Protein AF-A0A369JPK6-F1 (afdb_monomer)

pLDDT: mean 72.89, std 22.06, range [24.19, 95.31]

Radius of gyration: 26.82 Å; Cα contacts (8 Å, |Δi|>4): 464; chains: 1; bounding box: 77×49×76 Å

Solvent-accessible surface area (backbone atoms only — not comparable to full-atom values): 22054 Å² total; per-residue (Å²): 114,79,78,73,64,64,41,82,92,62,66,72,79,86,72,84,81,84,52,72,77,67,51,49,86,80,71,67,69,36,30,86,50,68,90,83,43,76,70,31,71,68,39,32,30,20,41,79,40,44,68,65,53,28,20,48,51,10,58,39,37,55,74,44,81,93,50,54,64,67,58,17,21,51,54,29,51,58,48,46,70,62,53,54,63,82,85,52,44,80,43,39,33,66,46,76,95,84,54,45,79,30,42,24,52,24,66,21,28,21,71,44,70,76,39,37,58,42,69,70,41,54,70,64,52,47,52,49,34,59,76,70,69,50,89,69,68,41,42,77,40,53,70,43,81,75,62,72,84,63,66,74,53,61,64,46,61,61,56,70,72,75,75,80,84,89,81,84,89,78,91,82,89,81,88,86,86,88,88,87,82,88,83,83,88,84,90,81,89,79,85,89,80,79,100,78,86,70,75,86,55,72,82,44,66,88,73,51,86,69,82,71,80,64,84,79,78,66,68,73,91,66,83,80,81,51,76,86,58,44,72,86,74,73,64,68,42,27,90,47,66,89,83,41,79,67,26,71,68,37,28,34,23,40,78,43,49,71,69,54,48,52,50,52,20,55,76,52,67,47,65,83,54,96,46,67,70,54,38,55,52,52,38,49,52,51,50,63,71,69,50,62,88,87,53,43,76,43,48,26,48,49,75,94,60,94,78,47,76,33,45,24,44,30,67,20,29,22,73,43,72,76,38,39,58,43,70,72,40,52,68,63,50,48,56,49,34,59,77,66,69,51,89,71,65,48,42,81,25,39,61,65,76,96,128

Structure (mmCIF, N/CA/C/O backbone):
data_AF-A0A369JPK6-F1
#
_entry.id   AF-A0A369JPK6-F1
#
loop_
_atom_site.group_PDB
_atom_site.id
_atom_site.type_symbol
_atom_site.label_atom_id
_atom_site.label_alt_id
_atom_site.label_comp_id
_atom_site.label_asym_id
_atom_site.label_entity_id
_atom_site.label_seq_id
_atom_site.pdbx_PDB_ins_code
_atom_site.Cartn_x
_atom_site.Cartn_y
_atom_site.Cartn_z
_atom_site.occupancy
_atom_site.B_iso_or_equiv
_atom_site.auth_seq_id
_atom_site.auth_comp_id
_atom_site.auth_asym_id
_atom_site.auth_atom_id
_atom_site.pdbx_PDB_model_num
ATOM 1 N N . MET A 1 1 ? 1.878 10.280 -23.792 1.00 56.03 1 MET A N 1
ATOM 2 C CA . MET A 1 1 ? 3.303 10.653 -23.648 1.00 56.03 1 MET A CA 1
ATOM 3 C C . MET A 1 1 ? 4.123 9.662 -24.453 1.00 56.03 1 MET A C 1
ATOM 5 O O . MET A 1 1 ? 3.682 8.527 -24.578 1.00 56.03 1 MET A O 1
ATOM 9 N N . LEU A 1 2 ? 5.242 10.089 -25.039 1.00 72.06 2 LEU A N 1
ATOM 10 C CA . LEU A 1 2 ? 6.153 9.186 -25.750 1.00 72.06 2 LEU A CA 1
ATOM 11 C C . LEU A 1 2 ? 7.012 8.420 -24.735 1.00 72.06 2 LEU A C 1
ATOM 13 O O . LEU A 1 2 ? 7.308 8.951 -23.665 1.00 72.06 2 LEU A O 1
ATOM 17 N N . LEU A 1 3 ? 7.377 7.178 -25.061 1.00 80.62 3 LEU A N 1
ATOM 18 C CA . LEU A 1 3 ? 8.300 6.386 -24.248 1.00 80.62 3 LEU A CA 1
ATOM 19 C C . LEU A 1 3 ? 9.678 7.068 -24.219 1.00 80.62 3 LEU A C 1
ATOM 21 O O . LEU A 1 3 ? 10.126 7.535 -25.270 1.00 80.62 3 LEU A O 1
ATOM 25 N N . PRO A 1 4 ? 10.353 7.130 -23.057 1.00 81.25 4 PRO A N 1
ATOM 26 C CA . PRO A 1 4 ? 11.730 7.598 -23.006 1.00 81.25 4 PR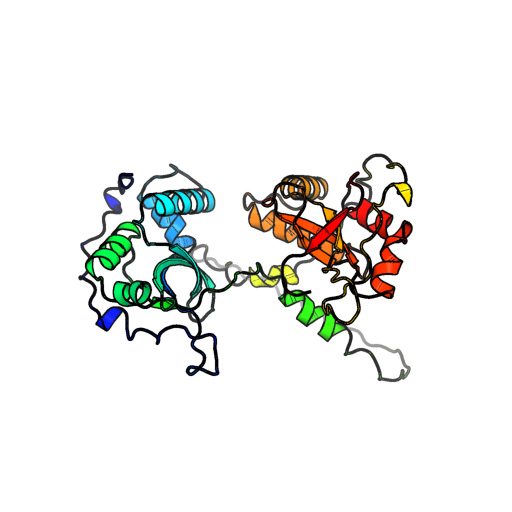O A CA 1
ATOM 27 C C . PRO A 1 4 ? 12.628 6.682 -23.853 1.00 81.25 4 PRO A C 1
ATOM 29 O O . PRO A 1 4 ? 12.370 5.476 -23.928 1.00 81.25 4 PRO A O 1
ATOM 32 N N . PRO A 1 5 ? 13.672 7.225 -24.499 1.00 84.06 5 PRO A N 1
ATOM 33 C CA . PRO A 1 5 ? 14.576 6.427 -25.315 1.00 84.06 5 PRO A CA 1
ATOM 34 C C . PRO A 1 5 ? 15.276 5.365 -24.459 1.00 84.06 5 PRO A C 1
ATOM 36 O O . PRO A 1 5 ? 15.653 5.625 -23.320 1.00 84.06 5 PRO A O 1
ATOM 39 N N . VAL A 1 6 ? 15.431 4.166 -25.015 1.00 84.31 6 VAL A N 1
ATOM 40 C CA . VAL A 1 6 ? 16.243 3.095 -24.422 1.00 84.31 6 VAL A CA 1
ATOM 41 C C . VAL A 1 6 ? 17.686 3.303 -24.870 1.00 84.31 6 VAL A C 1
ATOM 43 O O . VAL A 1 6 ? 17.927 3.650 -26.031 1.00 84.31 6 VAL A O 1
ATOM 46 N N . LYS A 1 7 ? 18.651 3.069 -23.981 1.00 83.44 7 LYS A N 1
ATOM 47 C CA . LYS A 1 7 ? 20.069 3.040 -24.346 1.00 83.44 7 LYS A CA 1
ATOM 48 C C . LYS A 1 7 ? 20.319 2.010 -25.457 1.00 83.44 7 LYS A C 1
ATOM 50 O O . LYS A 1 7 ? 19.775 0.908 -25.370 1.00 83.44 7 LYS A O 1
ATOM 55 N N . PRO A 1 8 ? 21.133 2.315 -26.484 1.00 79.50 8 PRO A N 1
ATOM 56 C CA . PRO A 1 8 ? 21.378 1.403 -27.606 1.00 79.50 8 PRO A CA 1
ATOM 57 C C . PRO A 1 8 ? 21.814 -0.004 -27.176 1.00 79.50 8 PRO A C 1
ATOM 59 O O . PRO A 1 8 ? 21.385 -0.995 -27.757 1.00 79.50 8 PRO A O 1
ATOM 62 N N . GLU A 1 9 ? 22.626 -0.094 -26.125 1.00 79.25 9 GLU A N 1
ATOM 63 C CA . GLU A 1 9 ? 23.119 -1.340 -25.539 1.00 79.25 9 GLU A CA 1
ATOM 64 C C . GLU A 1 9 ? 22.053 -2.146 -24.777 1.00 79.25 9 GLU A C 1
ATOM 66 O O . GLU A 1 9 ? 22.232 -3.345 -24.568 1.00 79.25 9 GLU A O 1
ATOM 71 N N . CYS A 1 10 ? 20.941 -1.516 -24.392 1.00 79.00 10 CYS A N 1
ATOM 72 C CA . CYS A 1 10 ? 19.831 -2.142 -23.671 1.00 79.00 10 CYS A CA 1
ATOM 73 C C . CYS A 1 10 ? 18.669 -2.538 -24.599 1.00 79.00 10 CYS A C 1
ATOM 75 O O . CYS A 1 10 ? 17.652 -3.055 -24.129 1.00 79.00 10 CYS A O 1
ATOM 77 N N . VAL A 1 11 ? 18.794 -2.313 -25.913 1.00 78.44 11 VAL A N 1
ATOM 78 C CA . VAL A 1 11 ? 17.783 -2.728 -26.894 1.00 78.44 11 VAL A CA 1
ATOM 79 C C . VAL A 1 11 ? 17.735 -4.254 -26.945 1.00 78.44 11 VAL A C 1
ATOM 81 O O . VAL A 1 11 ? 18.682 -4.916 -27.368 1.00 78.44 11 VAL A O 1
ATOM 84 N N . ARG A 1 12 ? 16.611 -4.821 -26.503 1.00 73.50 12 ARG A N 1
ATOM 85 C CA . ARG A 1 12 ? 16.405 -6.272 -26.466 1.00 73.50 12 ARG A CA 1
ATOM 86 C C . ARG A 1 12 ? 15.917 -6.804 -27.815 1.00 73.50 12 ARG A C 1
ATOM 88 O O . ARG A 1 12 ? 15.226 -6.083 -28.540 1.00 73.50 12 ARG A O 1
ATOM 95 N N . PRO A 1 13 ? 16.246 -8.063 -28.157 1.00 76.12 13 PRO A N 1
ATOM 96 C CA . PRO A 1 13 ? 15.674 -8.712 -29.327 1.00 76.12 13 PRO A CA 1
ATOM 97 C C . PRO A 1 13 ? 14.142 -8.816 -29.204 1.00 76.12 13 PRO A C 1
ATOM 99 O O . PRO A 1 13 ? 13.617 -8.839 -28.086 1.00 76.12 13 PRO A O 1
ATOM 102 N N . PRO A 1 14 ? 13.413 -8.905 -30.332 1.00 76.38 14 PRO A N 1
ATOM 103 C CA . PRO A 1 14 ? 11.965 -9.069 -30.311 1.00 76.38 14 PRO A CA 1
ATOM 104 C C . PRO A 1 14 ? 11.587 -10.350 -29.560 1.00 76.38 14 PRO A C 1
ATOM 106 O O . PRO A 1 14 ? 12.131 -11.421 -29.840 1.00 76.38 14 PRO A O 1
ATOM 109 N N . LEU A 1 15 ? 10.653 -10.241 -28.617 1.00 80.56 15 LEU A N 1
ATOM 110 C CA . LEU A 1 15 ? 10.145 -11.394 -27.880 1.00 80.56 15 LEU A CA 1
ATOM 111 C C . LEU A 1 15 ? 9.173 -12.204 -28.747 1.00 80.56 15 LEU A C 1
ATOM 113 O O . LEU A 1 15 ? 8.491 -11.634 -29.604 1.00 80.56 15 LEU A O 1
ATOM 117 N N . PRO A 1 16 ? 9.072 -13.528 -28.527 1.00 84.31 16 PRO A N 1
ATOM 118 C CA . PRO A 1 16 ? 8.011 -14.308 -29.141 1.00 84.31 16 PRO A CA 1
ATOM 119 C C . PRO A 1 16 ? 6.643 -13.762 -28.692 1.00 84.31 16 PRO A C 1
ATOM 121 O O . PRO A 1 16 ? 6.484 -13.433 -27.505 1.00 84.31 16 PRO A O 1
ATOM 124 N N . PRO A 1 17 ? 5.668 -13.663 -29.616 1.00 86.81 17 PRO A N 1
ATOM 125 C CA . PRO A 1 17 ? 4.349 -13.119 -29.315 1.00 86.81 17 PRO A CA 1
ATOM 126 C C . PRO A 1 17 ? 3.629 -13.993 -28.288 1.00 86.81 17 PRO A C 1
ATOM 128 O O . PRO A 1 17 ? 3.700 -15.223 -28.360 1.00 86.81 17 PRO A O 1
ATOM 131 N N . LEU A 1 18 ? 2.926 -13.363 -27.346 1.00 89.06 18 LEU A N 1
ATOM 132 C CA . LEU A 1 18 ? 2.119 -14.081 -26.366 1.00 89.06 18 LEU A CA 1
ATOM 133 C C . LEU A 1 18 ? 0.977 -14.858 -27.020 1.00 89.06 18 LEU A C 1
ATOM 135 O O . LEU A 1 18 ? 0.295 -14.387 -27.931 1.00 89.06 18 LEU A O 1
ATOM 139 N N . THR A 1 19 ? 0.706 -16.032 -26.464 1.00 91.00 19 THR A N 1
ATOM 140 C CA . THR A 1 19 ? -0.465 -16.850 -26.768 1.00 91.00 19 THR A CA 1
ATOM 141 C C . THR A 1 19 ? -1.376 -16.952 -25.546 1.00 91.00 19 THR A C 1
ATOM 143 O O . THR A 1 19 ? -0.950 -16.785 -24.402 1.00 91.00 19 THR A O 1
ATOM 146 N N . LEU A 1 20 ? -2.655 -17.286 -25.754 1.00 88.62 20 LEU A N 1
ATOM 147 C CA . LEU A 1 20 ? -3.590 -17.502 -24.639 1.00 88.62 20 LEU A CA 1
ATOM 148 C C . LEU A 1 20 ? -3.143 -18.639 -23.705 1.00 88.62 20 LEU A C 1
ATOM 150 O O . LEU A 1 20 ? -3.446 -18.605 -22.512 1.00 88.62 20 LEU A O 1
ATOM 154 N N . SER A 1 21 ? -2.405 -19.626 -24.222 1.00 89.81 21 SER A N 1
ATOM 155 C CA . SER A 1 21 ? -1.813 -20.694 -23.410 1.00 89.81 21 SER A CA 1
ATOM 156 C C . SER A 1 21 ? -0.802 -20.176 -22.388 1.00 89.81 21 SER A C 1
ATOM 158 O O . SER A 1 21 ? -0.734 -20.737 -21.297 1.00 89.81 21 SER A O 1
ATOM 160 N N . ASP A 1 22 ? -0.078 -19.095 -22.694 1.00 90.00 22 ASP A N 1
ATOM 161 C CA . ASP A 1 22 ? 0.955 -18.540 -21.808 1.00 90.00 22 ASP A CA 1
ATOM 162 C C . ASP A 1 22 ? 0.358 -17.835 -20.580 1.00 90.00 22 ASP A C 1
ATOM 164 O O . ASP A 1 22 ? 0.963 -17.808 -19.510 1.00 90.00 22 ASP A O 1
ATOM 168 N N . ILE A 1 23 ? -0.851 -17.284 -20.718 1.00 90.19 23 ILE A N 1
ATOM 169 C CA . ILE A 1 23 ? -1.583 -16.587 -19.647 1.00 90.19 23 ILE A CA 1
ATOM 170 C C . ILE A 1 23 ? -2.236 -17.585 -18.673 1.00 90.19 23 ILE A C 1
ATOM 172 O O . ILE A 1 23 ? -2.412 -17.307 -17.480 1.00 90.19 23 ILE A O 1
ATOM 176 N N . GLY A 1 24 ? -2.609 -18.759 -19.183 1.00 88.81 24 GLY A N 1
ATOM 177 C CA . GLY A 1 24 ? -3.353 -19.771 -18.446 1.00 88.81 24 GLY A CA 1
ATOM 178 C C . GLY A 1 24 ? -4.855 -19.466 -18.310 1.00 88.81 24 GLY A C 1
ATOM 179 O O . GLY A 1 24 ? -5.368 -18.462 -18.815 1.00 88.81 24 GLY A O 1
ATOM 180 N N . PRO A 1 25 ? -5.608 -20.354 -17.637 1.00 91.38 25 PRO A N 1
ATOM 181 C CA . PRO A 1 25 ? -7.060 -20.259 -17.571 1.00 91.38 25 PRO A CA 1
ATOM 182 C C . PRO A 1 25 ? -7.515 -19.041 -16.764 1.00 91.38 25 PRO A C 1
ATOM 184 O O . PRO A 1 25 ? -7.083 -18.812 -15.631 1.00 91.38 25 PRO A O 1
ATOM 187 N N . SER A 1 26 ? -8.460 -18.292 -17.333 1.00 92.12 26 SER A N 1
ATOM 188 C CA . SER A 1 26 ? -9.088 -17.166 -16.646 1.00 92.12 26 SER A CA 1
ATOM 189 C C . SER A 1 26 ? -9.900 -17.638 -15.430 1.00 92.12 26 SER A C 1
ATOM 191 O O . SER A 1 26 ? -10.665 -18.602 -15.531 1.00 92.12 26 SER A O 1
ATOM 193 N N . PRO A 1 27 ? -9.790 -16.962 -14.273 1.00 93.31 27 PRO A N 1
ATOM 194 C CA . PRO A 1 27 ? -10.602 -17.272 -13.110 1.00 93.31 27 PRO A CA 1
ATOM 195 C C . PRO A 1 27 ? -12.074 -16.907 -13.365 1.00 93.31 27 PRO A C 1
ATOM 197 O O . PRO A 1 27 ? -12.362 -15.989 -14.137 1.00 93.31 27 PRO A O 1
ATOM 200 N N . PRO A 1 28 ? -13.026 -17.554 -12.666 1.00 93.25 28 PRO A N 1
ATOM 201 C CA . PRO A 1 28 ? -14.438 -17.225 -12.807 1.00 93.25 28 PRO A CA 1
ATOM 202 C C . PRO A 1 28 ? -14.731 -15.776 -12.407 1.00 93.25 28 PRO A C 1
ATOM 204 O O . PRO A 1 28 ? -13.988 -15.163 -11.631 1.00 93.25 28 PRO A O 1
ATOM 207 N N . LEU A 1 29 ? -15.862 -15.247 -12.875 1.00 93.56 29 LEU A N 1
ATOM 208 C CA . LEU A 1 29 ? -16.319 -13.914 -12.498 1.00 93.56 29 LEU A CA 1
ATOM 209 C C . LEU A 1 29 ? -16.468 -13.805 -10.972 1.00 93.56 29 LEU A C 1
ATOM 211 O O . LEU A 1 29 ? -17.079 -14.656 -10.320 1.00 93.56 29 LEU A O 1
ATOM 215 N N . ARG A 1 30 ? -15.905 -12.739 -10.399 1.00 89.31 30 ARG A N 1
ATOM 216 C CA . ARG A 1 30 ? -15.940 -12.448 -8.967 1.00 89.31 30 ARG A CA 1
ATOM 217 C C . ARG A 1 30 ? -17.381 -12.439 -8.473 1.00 89.31 30 ARG A C 1
ATOM 219 O O . ARG A 1 30 ? -18.216 -11.676 -8.950 1.00 89.31 30 ARG A O 1
ATOM 226 N N . ASN A 1 31 ? -17.613 -13.165 -7.390 1.00 85.31 31 ASN A N 1
ATOM 227 C CA . ASN A 1 31 ? -18.880 -13.157 -6.687 1.00 85.31 31 ASN A CA 1
ATOM 228 C C . ASN A 1 31 ? -18.649 -12.994 -5.183 1.00 85.31 31 ASN A C 1
ATOM 230 O O . ASN A 1 31 ? -17.858 -13.721 -4.583 1.00 85.31 31 ASN A O 1
ATOM 234 N N . ARG A 1 32 ? -19.326 -12.015 -4.579 1.00 80.06 32 ARG A N 1
ATOM 235 C CA . ARG A 1 32 ? -19.303 -11.783 -3.125 1.00 80.06 32 ARG A CA 1
ATOM 236 C C . ARG A 1 32 ? -20.560 -12.287 -2.423 1.00 80.06 32 ARG A C 1
ATOM 238 O O . ARG A 1 32 ? -20.559 -12.327 -1.200 1.00 80.06 32 ARG A O 1
ATOM 245 N N . ASP A 1 33 ? -21.602 -12.619 -3.179 1.00 80.19 33 ASP A N 1
ATOM 246 C CA . ASP A 1 33 ? -22.906 -12.988 -2.649 1.00 80.19 33 ASP A CA 1
ATOM 247 C C . ASP A 1 33 ? -23.063 -14.517 -2.679 1.00 80.19 33 ASP A C 1
ATOM 249 O O . ASP A 1 33 ? -23.252 -15.086 -3.762 1.00 80.19 33 ASP A O 1
ATOM 253 N N . PRO A 1 34 ? -22.967 -15.198 -1.523 1.00 78.56 34 PRO A N 1
ATOM 254 C CA . PRO A 1 34 ? -23.080 -16.652 -1.471 1.00 78.56 34 PRO A CA 1
ATOM 255 C C . PRO A 1 34 ? -24.457 -17.161 -1.913 1.00 78.56 34 PRO A C 1
ATOM 257 O O . PRO A 1 34 ? -24.564 -18.322 -2.287 1.00 78.56 34 PRO A O 1
ATOM 260 N N . SER A 1 35 ? -25.497 -16.316 -1.905 1.00 78.69 35 SER A N 1
ATOM 261 C CA . SER A 1 35 ? -26.851 -16.720 -2.301 1.00 78.69 35 SER A CA 1
ATOM 262 C C . SER A 1 35 ? -27.011 -16.906 -3.812 1.00 78.69 35 SER A C 1
ATOM 264 O O . SER A 1 35 ? -27.883 -17.648 -4.253 1.00 78.69 35 SER A O 1
ATOM 266 N N . LYS A 1 36 ? -26.166 -16.252 -4.621 1.00 81.44 36 LYS A N 1
ATOM 267 C CA . LYS A 1 36 ? -26.278 -16.285 -6.086 1.00 81.44 36 LYS A CA 1
ATOM 268 C C . LYS A 1 36 ? -25.452 -17.403 -6.705 1.00 81.44 36 LYS A C 1
ATOM 270 O O . LYS A 1 36 ? -25.915 -18.063 -7.630 1.00 81.44 36 LYS A O 1
ATOM 275 N N . ARG A 1 37 ? -24.200 -17.549 -6.262 1.00 83.00 37 ARG A N 1
ATOM 276 C CA . ARG A 1 37 ? -23.175 -18.453 -6.819 1.00 83.00 37 ARG A CA 1
ATOM 277 C C . ARG A 1 37 ? -22.105 -18.742 -5.752 1.00 83.00 37 ARG A C 1
ATOM 279 O O . ARG A 1 37 ? -22.063 -18.044 -4.737 1.00 83.00 37 ARG A O 1
ATOM 286 N N . PRO A 1 38 ? -21.176 -19.689 -5.981 1.00 87.38 38 PRO A N 1
ATOM 287 C CA . PRO A 1 38 ? -19.991 -19.822 -5.137 1.00 87.38 38 PRO A CA 1
ATOM 288 C C . PRO A 1 38 ? -19.245 -18.490 -4.984 1.00 87.38 38 PRO A C 1
ATOM 290 O O . PRO A 1 38 ? -19.195 -17.682 -5.916 1.00 87.38 38 PRO A O 1
ATOM 293 N N . ILE A 1 39 ? -18.676 -18.237 -3.802 1.00 84.94 39 ILE A N 1
ATOM 294 C CA . ILE A 1 39 ? -17.881 -17.028 -3.558 1.00 84.94 39 ILE A CA 1
ATOM 295 C C . ILE A 1 39 ? -16.587 -17.125 -4.367 1.00 84.94 39 ILE A C 1
ATOM 297 O O . ILE A 1 39 ? -15.760 -18.007 -4.139 1.00 84.94 39 ILE A O 1
ATOM 301 N N . VAL A 1 40 ? -16.373 -16.162 -5.262 1.00 86.38 40 VAL A N 1
ATOM 302 C CA . VAL A 1 40 ? -15.163 -16.064 -6.084 1.00 86.38 40 VAL A CA 1
ATOM 303 C C . VAL A 1 40 ? -14.446 -14.765 -5.749 1.00 86.38 40 VAL A C 1
ATOM 305 O O . VAL A 1 40 ? -15.005 -13.668 -5.841 1.00 86.38 40 VAL A O 1
ATOM 308 N N . LYS A 1 41 ? -13.185 -14.885 -5.326 1.00 85.31 41 LYS A N 1
ATOM 309 C CA . LYS A 1 41 ? -12.363 -13.739 -4.918 1.00 85.31 41 LYS A CA 1
ATOM 310 C C . LYS A 1 41 ? -11.920 -12.927 -6.135 1.00 85.31 41 LYS A C 1
ATOM 312 O O . LYS A 1 41 ? -12.017 -13.366 -7.274 1.00 85.31 41 LYS A O 1
ATOM 317 N N . THR A 1 42 ? -11.447 -11.709 -5.881 1.00 86.31 42 THR A N 1
ATOM 318 C CA . THR A 1 42 ? -10.881 -10.864 -6.937 1.00 86.31 42 THR A CA 1
ATOM 319 C C . THR A 1 42 ? -9.481 -11.340 -7.308 1.00 86.31 42 THR A C 1
ATOM 321 O O . THR A 1 42 ? -8.626 -11.451 -6.424 1.00 86.31 42 THR A O 1
ATOM 324 N N . TYR A 1 43 ? -9.271 -11.550 -8.600 1.00 90.81 43 TYR A N 1
ATOM 325 C CA . TYR A 1 43 ? -8.000 -11.847 -9.241 1.00 90.81 43 TYR A CA 1
ATOM 326 C C . TYR A 1 43 ? -7.676 -10.759 -10.260 1.00 90.81 43 TYR A C 1
ATOM 328 O O . TYR A 1 43 ? -8.568 -10.115 -10.816 1.00 90.81 43 T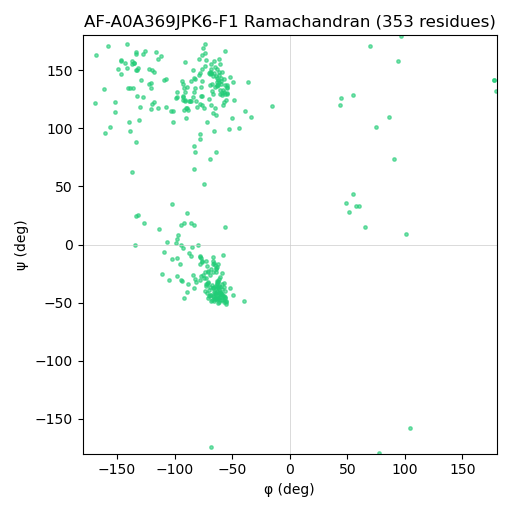YR A O 1
ATOM 336 N N . PHE A 1 44 ? -6.386 -10.548 -10.455 1.00 91.62 44 PHE A N 1
ATOM 337 C CA . PHE A 1 44 ? -5.807 -9.534 -11.314 1.00 91.62 44 PHE A CA 1
ATOM 338 C C . PHE A 1 44 ? -4.834 -10.254 -12.233 1.00 91.62 44 PHE A C 1
ATOM 340 O O . PHE A 1 44 ? -3.992 -11.003 -11.744 1.00 91.62 44 PHE A O 1
ATOM 347 N N . LEU A 1 45 ? -4.975 -10.052 -13.534 1.00 95.31 45 LEU A N 1
ATOM 348 C CA . LEU A 1 45 ? -3.983 -10.463 -14.508 1.00 95.31 45 LEU A CA 1
ATOM 349 C C . LEU A 1 45 ? -3.036 -9.291 -14.699 1.00 95.31 45 LEU A C 1
ATOM 351 O O . LEU A 1 45 ? -3.486 -8.186 -15.009 1.00 95.31 45 LEU A O 1
ATOM 355 N N . GLY A 1 46 ? -1.746 -9.505 -14.489 1.00 94.69 46 GLY A N 1
ATOM 356 C CA . GLY A 1 46 ? -0.777 -8.438 -14.671 1.00 94.69 46 GLY A CA 1
ATOM 357 C C . GLY A 1 46 ? 0.659 -8.914 -14.670 1.00 94.69 46 GLY A C 1
ATOM 358 O O . GLY A 1 46 ? 0.975 -10.005 -14.192 1.00 94.69 46 GLY A O 1
ATOM 359 N N . PHE A 1 47 ? 1.529 -8.049 -15.176 1.00 94.88 47 PHE A N 1
ATOM 360 C CA . PHE A 1 47 ? 2.971 -8.237 -15.117 1.00 94.88 47 PHE A CA 1
ATOM 361 C C . PHE A 1 47 ? 3.444 -7.894 -13.718 1.00 94.88 47 PHE A C 1
ATOM 363 O O . PHE A 1 47 ? 3.095 -6.834 -13.191 1.00 94.88 47 PHE A O 1
ATOM 370 N N . VAL A 1 48 ? 4.184 -8.803 -13.092 1.00 92.75 48 VAL A N 1
ATOM 371 C CA . VAL A 1 48 ? 4.849 -8.523 -11.821 1.00 92.75 48 VAL A CA 1
ATOM 372 C C . VAL A 1 48 ? 6.164 -7.836 -12.134 1.00 92.75 48 VAL A C 1
ATOM 374 O O . VAL A 1 48 ? 6.954 -8.348 -12.919 1.00 92.75 48 VAL A O 1
ATOM 377 N N . VAL A 1 49 ? 6.374 -6.681 -11.517 1.00 90.88 49 VAL A N 1
ATOM 378 C CA . VAL A 1 49 ? 7.587 -5.886 -11.662 1.00 90.88 49 VAL A CA 1
ATOM 379 C C . VAL A 1 49 ? 8.203 -5.753 -10.276 1.00 90.88 49 VAL A C 1
ATOM 381 O O . VAL A 1 49 ? 7.575 -5.233 -9.340 1.00 90.88 49 VAL A O 1
ATOM 384 N N . THR A 1 50 ? 9.400 -6.312 -10.125 1.00 88.44 50 THR A N 1
ATOM 385 C CA . THR A 1 50 ? 10.171 -6.245 -8.880 1.00 88.44 50 THR A CA 1
ATOM 386 C C . THR A 1 50 ? 10.756 -4.842 -8.688 1.00 88.44 50 THR A C 1
ATOM 388 O O . THR A 1 50 ? 10.625 -3.967 -9.548 1.00 88.44 50 THR A O 1
ATOM 391 N N . PHE A 1 51 ? 11.364 -4.576 -7.532 1.00 85.00 51 PHE A N 1
ATOM 392 C CA . PHE A 1 51 ? 12.051 -3.296 -7.343 1.00 85.00 51 PHE A CA 1
ATOM 393 C C . PHE A 1 51 ? 13.325 -3.229 -8.182 1.00 85.00 51 PHE A C 1
ATOM 395 O O . PHE A 1 51 ? 13.656 -2.162 -8.694 1.00 85.00 51 PHE A O 1
ATOM 402 N N . GLU A 1 52 ? 13.968 -4.375 -8.371 1.00 88.62 52 GLU A N 1
ATOM 403 C CA . GLU A 1 52 ? 15.140 -4.559 -9.208 1.00 88.62 52 GLU A CA 1
ATOM 404 C C . GLU A 1 52 ? 14.790 -4.319 -10.678 1.00 88.62 52 GLU A C 1
ATOM 406 O O . GLU A 1 52 ? 15.481 -3.553 -11.343 1.00 88.62 52 GLU A O 1
ATOM 411 N N . ASP A 1 53 ? 13.665 -4.871 -11.146 1.00 90.75 53 ASP A N 1
ATOM 412 C CA . ASP A 1 53 ? 13.152 -4.659 -12.502 1.00 90.75 53 ASP A CA 1
ATOM 413 C C . ASP A 1 53 ? 12.916 -3.163 -12.765 1.00 90.75 53 ASP A C 1
ATOM 415 O O . ASP A 1 53 ? 13.307 -2.649 -13.807 1.00 90.75 53 ASP A O 1
ATOM 419 N N . LEU A 1 54 ? 12.311 -2.440 -11.811 1.00 89.88 54 LEU A N 1
ATOM 420 C CA . LEU A 1 54 ? 12.067 -0.997 -11.939 1.00 89.88 54 LEU A CA 1
ATOM 421 C C . LEU A 1 54 ? 13.364 -0.185 -11.955 1.00 89.88 54 LEU A C 1
ATOM 423 O O . LEU A 1 54 ? 13.495 0.737 -12.754 1.00 89.88 54 LEU A O 1
ATOM 427 N N . ALA A 1 55 ? 14.314 -0.496 -11.071 1.00 88.88 55 ALA A N 1
ATOM 428 C CA . ALA A 1 55 ? 15.593 0.205 -11.040 1.00 88.88 55 ALA A CA 1
ATOM 429 C C . ALA A 1 55 ? 16.394 -0.037 -12.326 1.00 88.88 55 ALA A C 1
ATOM 431 O O . ALA A 1 55 ? 16.962 0.908 -12.874 1.00 88.88 55 ALA A O 1
ATOM 432 N N . GLN A 1 56 ? 16.391 -1.275 -12.830 1.00 91.12 56 GLN A N 1
ATOM 433 C CA . GLN A 1 56 ? 17.025 -1.623 -14.097 1.00 91.12 56 GLN A CA 1
ATOM 434 C C . GLN A 1 56 ? 16.346 -0.907 -15.263 1.00 91.12 56 GLN A C 1
ATOM 436 O O . GLN A 1 56 ? 17.031 -0.281 -16.061 1.00 91.12 56 GLN A O 1
ATOM 441 N N . TRP A 1 57 ? 15.012 -0.904 -15.314 1.00 93.00 57 TRP A N 1
ATOM 442 C CA . TRP A 1 57 ? 14.263 -0.171 -16.335 1.00 93.00 57 TRP A CA 1
ATOM 443 C C . TRP A 1 57 ? 14.614 1.324 -16.317 1.00 93.00 57 TRP A C 1
ATOM 445 O O . TRP A 1 57 ? 14.908 1.913 -17.352 1.00 93.00 57 TRP A O 1
ATOM 455 N N . GLY A 1 58 ? 14.688 1.943 -15.135 1.00 90.62 58 GLY A N 1
ATOM 456 C CA . GLY A 1 58 ? 15.122 3.336 -15.009 1.00 90.62 58 GLY A CA 1
ATOM 457 C C . GLY A 1 58 ? 16.548 3.581 -15.516 1.00 90.62 58 GLY A C 1
ATOM 458 O O . GLY A 1 58 ? 16.812 4.627 -16.110 1.00 90.62 58 GLY A O 1
ATOM 459 N N . ALA A 1 59 ? 17.460 2.626 -15.310 1.00 89.81 59 ALA A N 1
ATOM 460 C CA . ALA A 1 59 ? 18.838 2.704 -15.794 1.00 89.81 59 ALA A CA 1
ATOM 461 C C . ALA A 1 59 ? 18.941 2.527 -17.318 1.00 89.81 59 ALA A C 1
ATOM 463 O O . ALA A 1 59 ? 19.690 3.265 -17.967 1.00 89.81 59 ALA A O 1
ATOM 464 N N . ASP A 1 60 ? 18.174 1.583 -17.874 1.00 90.56 60 ASP A N 1
ATOM 465 C CA . ASP A 1 60 ? 18.100 1.266 -19.305 1.00 90.56 60 ASP A CA 1
ATOM 466 C C . ASP A 1 60 ? 17.560 2.451 -20.117 1.00 90.56 60 ASP A C 1
ATOM 468 O O . ASP A 1 60 ? 17.969 2.662 -21.257 1.00 90.56 60 ASP A O 1
ATOM 472 N N . HIS A 1 61 ? 16.679 3.254 -19.516 1.00 89.81 61 HIS A N 1
ATOM 473 C CA . HIS A 1 61 ? 16.091 4.459 -20.110 1.00 89.81 61 HIS A CA 1
ATOM 474 C C . HIS A 1 61 ? 16.790 5.770 -19.705 1.00 89.81 61 HIS A C 1
ATOM 476 O O . HIS A 1 61 ? 16.283 6.854 -19.988 1.00 89.81 61 HIS A O 1
ATOM 482 N N . ASP A 1 62 ? 17.933 5.680 -19.017 1.00 89.06 62 ASP A N 1
ATOM 483 C CA . ASP A 1 62 ? 18.721 6.819 -18.519 1.00 89.06 62 ASP A CA 1
ATOM 484 C C . ASP A 1 62 ? 17.919 7.885 -17.752 1.00 89.06 62 ASP A C 1
ATOM 486 O O . ASP A 1 62 ? 18.205 9.078 -17.838 1.00 89.06 62 ASP A O 1
ATOM 490 N N . LEU A 1 63 ? 16.902 7.477 -16.985 1.00 87.19 63 LEU A N 1
ATOM 491 C CA . LEU A 1 63 ? 15.996 8.433 -16.337 1.00 87.19 63 LEU A CA 1
ATOM 492 C C . LEU A 1 63 ? 16.703 9.344 -15.329 1.00 87.19 63 LEU A C 1
ATOM 494 O O . LEU A 1 63 ? 16.300 10.487 -15.122 1.00 87.19 63 LEU A O 1
ATOM 498 N N . VAL A 1 64 ? 17.750 8.825 -14.685 1.00 85.75 64 VAL A N 1
ATOM 499 C CA . VAL A 1 64 ? 18.599 9.566 -13.750 1.00 85.75 64 VAL A CA 1
ATOM 500 C C . VAL A 1 64 ? 20.052 9.170 -14.021 1.00 85.75 64 VAL A C 1
ATOM 502 O O . VAL A 1 64 ? 20.494 8.132 -13.518 1.00 85.75 64 VAL A O 1
ATOM 505 N N . PRO A 1 65 ? 20.816 9.956 -14.799 1.00 80.06 65 PRO A N 1
ATOM 506 C CA . PRO A 1 65 ? 22.212 9.647 -15.097 1.00 80.06 65 PRO A CA 1
ATOM 507 C C . PRO A 1 65 ? 23.040 9.502 -13.814 1.00 80.06 65 PRO A C 1
ATOM 509 O O . PRO A 1 65 ? 23.069 10.402 -12.973 1.00 80.06 65 PRO A O 1
ATOM 512 N N . GLY A 1 66 ? 23.681 8.343 -13.631 1.00 76.69 66 GLY A N 1
ATOM 513 C CA . GLY A 1 66 ? 24.429 8.016 -12.407 1.00 76.69 66 GLY A CA 1
ATOM 514 C C . GLY A 1 66 ? 23.566 7.899 -11.141 1.00 76.69 66 GLY A C 1
ATOM 515 O O . GLY A 1 66 ? 24.095 7.944 -10.032 1.00 76.69 66 GLY A O 1
ATOM 516 N N . GLY A 1 67 ? 22.245 7.790 -11.293 1.00 77.19 67 GLY A N 1
ATOM 517 C CA . GLY A 1 67 ? 21.295 7.748 -10.191 1.00 77.19 67 GLY A CA 1
ATOM 518 C C . GLY A 1 67 ? 21.459 6.521 -9.298 1.00 77.19 67 GLY A C 1
ATOM 519 O O . GLY A 1 67 ? 21.752 5.418 -9.753 1.00 77.19 67 GLY A O 1
ATOM 520 N N . GLU A 1 68 ? 21.216 6.708 -8.003 1.00 82.81 68 GLU A N 1
ATOM 521 C CA . GLU A 1 68 ? 21.144 5.602 -7.051 1.00 82.81 68 GLU A CA 1
ATOM 522 C C . GLU A 1 68 ? 19.903 4.727 -7.305 1.00 82.81 68 GLU A C 1
ATOM 524 O O . GLU A 1 68 ? 18.855 5.217 -7.736 1.00 82.81 68 GLU A O 1
ATOM 529 N N . TYR A 1 69 ? 20.004 3.440 -6.957 1.00 78.56 69 TYR A N 1
ATOM 530 C CA . TYR A 1 69 ? 18.980 2.400 -7.152 1.00 78.56 69 TYR A CA 1
ATOM 531 C C . TYR A 1 69 ? 17.534 2.861 -6.888 1.00 78.56 69 TYR A C 1
ATOM 533 O O . TYR A 1 69 ? 16.646 2.656 -7.713 1.00 78.56 69 TYR A O 1
ATOM 541 N N . TYR A 1 70 ? 17.281 3.522 -5.754 1.00 75.56 70 TYR A N 1
ATOM 542 C CA . TYR A 1 70 ? 15.930 3.948 -5.377 1.00 75.56 70 TYR A CA 1
ATOM 543 C C . TYR A 1 70 ? 15.397 5.119 -6.197 1.00 75.56 70 TYR A C 1
ATOM 545 O O . TYR A 1 70 ? 14.196 5.166 -6.463 1.00 75.56 70 TYR A O 1
ATOM 553 N N . ARG A 1 71 ? 16.264 6.054 -6.605 1.00 75.25 71 ARG A N 1
ATOM 554 C CA . ARG A 1 71 ? 15.862 7.148 -7.496 1.00 75.25 71 ARG A CA 1
ATOM 555 C C . ARG A 1 71 ? 15.469 6.588 -8.854 1.00 75.25 71 ARG A C 1
ATOM 557 O O . ARG A 1 71 ? 14.382 6.894 -9.324 1.00 75.25 71 ARG A O 1
ATOM 564 N N . LEU A 1 72 ? 16.286 5.689 -9.405 1.00 80.00 72 LEU A N 1
ATOM 565 C CA . LEU A 1 72 ? 15.974 4.989 -10.653 1.00 80.00 72 LEU A CA 1
ATOM 566 C C . LEU A 1 72 ? 14.646 4.231 -10.556 1.00 80.00 72 LEU A C 1
ATOM 568 O O . LEU A 1 72 ? 13.785 4.398 -11.412 1.00 80.00 72 LEU A O 1
ATOM 572 N N . ARG A 1 73 ? 14.438 3.467 -9.477 1.00 86.19 73 ARG A N 1
ATOM 573 C CA . ARG A 1 73 ? 13.185 2.744 -9.217 1.00 86.19 73 ARG A CA 1
ATOM 574 C C . ARG A 1 73 ? 11.967 3.673 -9.184 1.00 86.19 73 ARG A C 1
ATOM 576 O O . ARG A 1 73 ? 10.938 3.341 -9.769 1.00 86.19 73 ARG A O 1
ATOM 583 N N . ASN A 1 74 ? 12.040 4.771 -8.431 1.00 80.81 74 ASN A N 1
ATOM 584 C CA . ASN A 1 74 ? 10.898 5.662 -8.227 1.00 80.81 74 ASN A CA 1
ATOM 585 C C . ASN A 1 74 ? 10.560 6.432 -9.509 1.00 80.81 74 ASN A C 1
ATOM 587 O O . ASN A 1 74 ? 9.398 6.450 -9.906 1.00 80.81 74 ASN A O 1
ATOM 591 N N . GLU A 1 75 ? 11.570 6.967 -10.198 1.00 83.25 75 GLU A N 1
ATOM 592 C CA . GLU A 1 75 ? 11.379 7.643 -11.486 1.00 83.25 75 GLU A CA 1
ATOM 593 C C . GLU A 1 75 ? 10.844 6.680 -12.551 1.00 83.25 75 GLU A C 1
ATOM 595 O O . GLU A 1 75 ? 9.920 7.021 -13.291 1.00 83.25 75 GLU A O 1
ATOM 600 N N . ALA A 1 76 ? 11.341 5.438 -12.588 1.00 88.50 76 ALA A N 1
ATOM 601 C CA . ALA A 1 76 ? 10.797 4.396 -13.454 1.00 88.50 76 ALA A CA 1
ATOM 602 C C . ALA A 1 76 ? 9.327 4.108 -13.139 1.00 88.50 76 ALA A C 1
ATOM 604 O O . ALA A 1 76 ? 8.502 4.028 -14.046 1.00 88.50 76 ALA A O 1
ATOM 605 N N . TRP A 1 77 ? 8.972 3.985 -11.857 1.00 87.19 77 TRP A N 1
ATOM 606 C CA . TRP A 1 77 ? 7.596 3.736 -11.435 1.00 87.19 77 TRP A CA 1
ATOM 607 C C . TRP A 1 77 ? 6.639 4.850 -11.867 1.00 87.19 77 TRP A C 1
ATOM 609 O O . TRP A 1 77 ? 5.570 4.566 -12.416 1.00 87.19 77 TRP A O 1
ATOM 619 N N . ASP A 1 78 ? 7.014 6.105 -11.635 1.00 83.06 78 ASP A N 1
ATOM 620 C CA . ASP A 1 78 ? 6.178 7.251 -11.982 1.00 83.06 78 ASP A CA 1
ATOM 621 C C . ASP A 1 78 ? 6.085 7.437 -13.499 1.00 83.06 78 ASP A C 1
ATOM 623 O O . ASP A 1 78 ? 4.987 7.643 -14.021 1.00 83.06 78 ASP A O 1
ATOM 627 N N . THR A 1 79 ? 7.186 7.231 -14.224 1.00 84.56 79 THR A N 1
ATOM 628 C CA . THR A 1 79 ? 7.201 7.257 -15.692 1.00 84.56 79 THR A CA 1
ATOM 629 C C . THR A 1 79 ? 6.308 6.165 -16.275 1.00 84.56 79 THR A C 1
ATOM 631 O O . THR A 1 79 ? 5.426 6.456 -17.084 1.00 84.56 79 THR A O 1
ATOM 634 N N . LEU A 1 80 ? 6.461 4.914 -15.828 1.00 86.69 80 LEU A N 1
ATOM 635 C CA . LEU A 1 80 ? 5.666 3.777 -16.300 1.00 86.69 80 LEU A CA 1
ATOM 636 C C . LEU A 1 80 ? 4.166 3.986 -16.079 1.00 86.69 80 LEU A C 1
ATOM 638 O O . LEU A 1 80 ? 3.365 3.669 -16.953 1.00 86.69 80 LEU A O 1
ATOM 642 N N . ARG A 1 81 ? 3.760 4.593 -14.960 1.00 83.19 81 ARG A N 1
ATOM 643 C CA . ARG A 1 81 ? 2.347 4.933 -14.709 1.00 83.19 81 ARG A CA 1
ATOM 644 C C . ARG A 1 81 ? 1.772 5.956 -15.688 1.00 83.19 81 ARG A C 1
ATOM 646 O O . ARG A 1 81 ? 0.551 6.029 -15.806 1.00 83.19 81 ARG A O 1
ATOM 653 N N . MET A 1 82 ? 2.623 6.731 -16.355 1.00 80.62 82 MET A N 1
ATOM 654 C CA . MET A 1 82 ? 2.228 7.726 -17.350 1.00 80.62 82 MET A CA 1
ATOM 655 C C . MET A 1 82 ? 2.269 7.191 -18.785 1.00 80.62 82 MET A C 1
ATOM 657 O O . MET A 1 82 ? 1.497 7.661 -19.623 1.00 80.62 82 MET A O 1
ATOM 661 N N . VAL A 1 83 ? 3.161 6.240 -19.086 1.00 84.56 83 VAL A N 1
ATOM 662 C CA . VAL A 1 83 ? 3.348 5.706 -20.451 1.00 84.56 83 VAL A CA 1
ATOM 663 C C . VAL A 1 83 ? 2.606 4.397 -20.708 1.00 84.56 83 VAL A C 1
ATOM 665 O O . VAL A 1 83 ? 2.236 4.135 -21.849 1.00 84.56 83 VAL A O 1
ATOM 668 N N . VAL A 1 84 ? 2.356 3.583 -19.678 1.00 85.94 84 VAL A N 1
ATOM 669 C CA . VAL A 1 84 ? 1.600 2.335 -19.832 1.00 85.94 84 VAL A CA 1
ATOM 670 C C . VAL A 1 84 ? 0.126 2.671 -20.117 1.00 85.94 84 VAL A C 1
ATOM 672 O O . VAL A 1 84 ? -0.493 3.407 -19.343 1.00 85.94 84 VAL A O 1
ATOM 675 N N . PRO A 1 85 ? -0.460 2.153 -21.213 1.00 81.88 85 PRO A N 1
ATOM 676 C CA . PRO A 1 85 ? -1.785 2.560 -21.667 1.00 81.88 85 PRO A CA 1
ATOM 677 C C . PRO A 1 85 ? -2.906 2.167 -20.694 1.00 81.88 85 PRO A C 1
ATOM 679 O O . PRO A 1 85 ? -2.870 1.132 -20.023 1.00 81.88 85 PRO A O 1
ATOM 682 N N . HIS A 1 86 ? -3.953 2.993 -20.642 1.00 75.12 86 HIS A N 1
ATOM 683 C CA . HIS A 1 86 ? -5.214 2.667 -19.969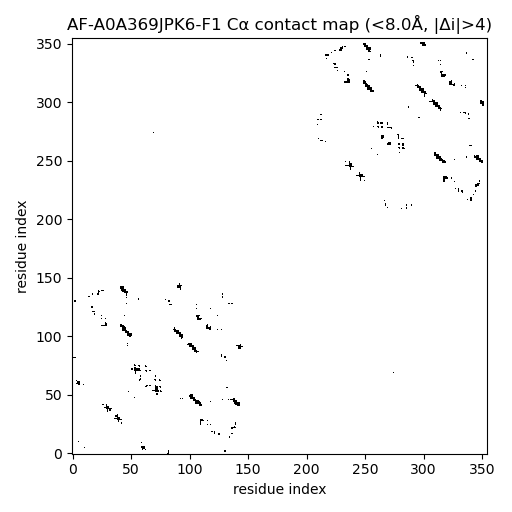 1.00 75.12 86 HIS A CA 1
ATOM 684 C C . HIS A 1 86 ? -5.920 1.516 -20.727 1.00 75.12 86 HIS A C 1
ATOM 686 O O . HIS A 1 86 ? -5.820 1.491 -21.952 1.00 75.12 86 HIS A O 1
ATOM 692 N N . PRO A 1 87 ? -6.642 0.579 -20.072 1.00 67.31 87 PRO A N 1
ATOM 693 C CA . PRO A 1 87 ? -7.122 0.576 -18.686 1.00 67.31 87 PRO A CA 1
ATOM 694 C C . PRO A 1 87 ? -6.200 -0.022 -17.621 1.00 67.31 87 PRO A C 1
ATOM 696 O O . PRO A 1 87 ? -6.690 -0.465 -16.579 1.00 67.31 87 PRO A O 1
ATOM 699 N N . THR A 1 88 ? -4.882 -0.005 -17.827 1.00 76.12 88 THR A N 1
ATOM 700 C CA . THR A 1 88 ? -3.948 -0.572 -16.851 1.00 76.12 88 THR A CA 1
ATOM 701 C C . THR A 1 88 ? -4.076 0.085 -15.472 1.00 76.12 88 THR A C 1
ATOM 703 O O . THR A 1 88 ? -4.115 1.309 -15.336 1.00 76.12 88 THR A O 1
ATOM 706 N N . ALA A 1 89 ? -4.134 -0.742 -14.427 1.00 79.00 89 ALA A N 1
ATOM 707 C CA . ALA A 1 89 ? -4.114 -0.313 -13.028 1.00 79.00 89 ALA A CA 1
ATOM 708 C C . ALA A 1 89 ? -2.861 -0.841 -12.320 1.00 79.00 89 ALA A C 1
ATOM 710 O O . ALA A 1 89 ? -2.216 -1.765 -12.800 1.00 79.00 89 ALA A O 1
ATOM 711 N N . THR A 1 90 ? -2.530 -0.311 -11.142 1.00 83.25 90 THR A N 1
ATOM 712 C CA . THR A 1 90 ? -1.426 -0.840 -10.329 1.00 83.25 90 THR A CA 1
ATOM 713 C C . THR A 1 90 ? -1.934 -1.597 -9.103 1.00 83.25 90 THR A C 1
ATOM 715 O O . THR A 1 90 ? -2.939 -1.239 -8.477 1.00 83.25 90 THR A O 1
ATOM 718 N N . ALA A 1 91 ? -1.252 -2.684 -8.750 1.00 77.56 91 ALA A N 1
ATOM 719 C CA . ALA A 1 91 ? -1.559 -3.493 -7.576 1.00 77.56 91 ALA A CA 1
ATOM 720 C C . ALA A 1 91 ? -0.284 -3.987 -6.888 1.00 77.56 91 ALA A C 1
ATOM 722 O O . ALA A 1 91 ? 0.734 -4.204 -7.531 1.00 77.56 91 ALA A O 1
ATOM 723 N N . THR A 1 92 ? -0.359 -4.215 -5.577 1.00 79.75 92 THR A N 1
ATOM 724 C CA . THR A 1 92 ? 0.692 -4.928 -4.841 1.00 79.75 92 THR A CA 1
ATOM 725 C C . THR A 1 92 ? 0.404 -6.423 -4.858 1.00 79.75 92 THR A C 1
ATOM 727 O O . THR A 1 92 ? -0.733 -6.849 -4.614 1.00 79.75 92 THR A O 1
ATOM 730 N N . VAL A 1 93 ? 1.436 -7.216 -5.115 1.00 80.75 93 VAL A N 1
ATOM 731 C CA . VAL A 1 93 ? 1.356 -8.667 -5.301 1.00 80.75 93 VAL A CA 1
ATOM 732 C C . VAL A 1 93 ? 2.420 -9.371 -4.458 1.00 80.75 93 VAL A C 1
ATOM 734 O O . VAL A 1 93 ? 3.462 -8.787 -4.162 1.00 80.75 93 VAL A O 1
ATOM 737 N N . ARG A 1 94 ? 2.149 -10.618 -4.046 1.00 81.06 94 ARG A N 1
ATOM 738 C CA . ARG A 1 94 ? 3.195 -11.541 -3.585 1.00 81.06 94 ARG A CA 1
ATOM 739 C C . ARG A 1 94 ? 3.556 -12.458 -4.736 1.00 81.06 94 ARG A C 1
ATOM 741 O O . ARG A 1 94 ? 2.651 -13.040 -5.331 1.00 81.06 94 ARG A O 1
ATOM 748 N N . TYR A 1 95 ? 4.841 -12.610 -4.998 1.00 76.06 95 TYR A N 1
ATOM 749 C CA . TYR A 1 95 ? 5.353 -13.423 -6.091 1.00 76.06 95 TYR A CA 1
ATOM 750 C C . TYR A 1 95 ? 6.496 -14.328 -5.618 1.00 76.06 95 TYR A C 1
ATOM 752 O O . TYR A 1 95 ? 7.059 -14.132 -4.538 1.00 76.06 95 TYR A O 1
ATOM 760 N N . GLY A 1 96 ? 6.802 -15.340 -6.431 1.00 74.81 96 GLY A N 1
ATOM 761 C CA . GLY A 1 96 ? 7.862 -16.310 -6.163 1.00 74.81 96 GLY A CA 1
ATOM 762 C C . GLY A 1 96 ? 7.576 -17.277 -4.999 1.00 74.81 96 GLY A C 1
ATOM 763 O O . GLY A 1 96 ? 6.603 -17.109 -4.252 1.00 74.81 96 GLY A O 1
ATOM 764 N N . PRO A 1 97 ? 8.428 -18.304 -4.829 1.00 72.75 97 PRO A N 1
ATOM 765 C CA . PRO A 1 97 ? 8.306 -19.289 -3.751 1.00 72.75 97 PRO A CA 1
ATOM 766 C C . PRO A 1 97 ? 8.459 -18.649 -2.362 1.00 72.75 97 PRO A C 1
ATOM 768 O O . PRO A 1 97 ? 7.736 -19.008 -1.432 1.00 72.75 97 PRO A O 1
ATOM 771 N N . ASP A 1 98 ? 9.303 -17.620 -2.256 1.00 74.12 98 ASP A N 1
ATOM 772 C CA . ASP A 1 98 ? 9.573 -16.890 -1.011 1.00 74.12 98 ASP A CA 1
ATOM 773 C C . ASP A 1 98 ? 8.494 -15.858 -0.657 1.00 74.12 98 ASP A C 1
ATOM 775 O O . ASP A 1 98 ? 8.575 -15.193 0.377 1.00 74.12 98 ASP A O 1
ATOM 779 N N . ARG A 1 99 ? 7.452 -15.728 -1.493 1.00 74.06 99 ARG A N 1
ATOM 780 C CA . ARG A 1 99 ? 6.338 -14.791 -1.292 1.00 74.06 99 ARG A CA 1
ATOM 781 C C . ARG A 1 99 ? 6.814 -13.343 -1.113 1.00 74.06 99 ARG A C 1
ATOM 783 O O . ARG A 1 99 ? 6.291 -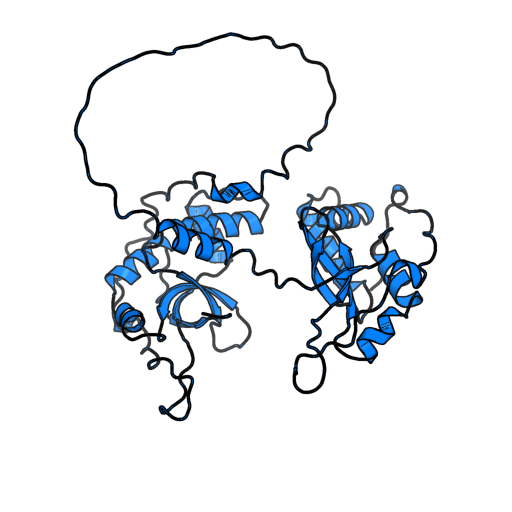12.621 -0.259 1.00 74.06 99 ARG A O 1
ATOM 790 N N . MET A 1 100 ? 7.775 -12.924 -1.934 1.00 72.81 100 MET A N 1
ATOM 791 C CA . MET A 1 100 ? 8.287 -11.553 -1.969 1.00 72.81 100 MET A CA 1
ATOM 792 C C . MET A 1 100 ? 7.207 -10.575 -2.425 1.00 72.81 100 MET A C 1
ATOM 794 O O . MET A 1 100 ? 6.286 -10.951 -3.148 1.00 72.81 100 MET A O 1
ATOM 798 N N . TYR A 1 101 ? 7.301 -9.317 -1.994 1.00 77.38 101 TYR A N 1
ATOM 799 C CA . TYR A 1 101 ? 6.362 -8.267 -2.388 1.00 77.38 101 TYR A CA 1
ATOM 800 C C . TYR A 1 101 ? 6.857 -7.530 -3.622 1.00 77.38 101 TYR A C 1
ATOM 802 O O . TYR A 1 101 ? 8.019 -7.143 -3.686 1.00 77.38 101 TYR A O 1
ATOM 810 N N . GLY A 1 102 ? 5.959 -7.306 -4.575 1.00 80.56 102 GLY A N 1
ATOM 811 C CA . GLY A 1 102 ? 6.247 -6.566 -5.795 1.00 80.56 102 GLY A CA 1
ATOM 812 C C . GLY A 1 102 ? 5.087 -5.679 -6.207 1.00 80.56 102 GLY A C 1
ATOM 813 O O . GLY A 1 102 ? 3.986 -5.732 -5.638 1.00 80.56 102 GLY A O 1
ATOM 814 N N . SER A 1 103 ? 5.347 -4.874 -7.225 1.00 86.31 103 SER A N 1
ATOM 815 C CA . SER A 1 103 ? 4.318 -4.126 -7.924 1.00 86.31 103 SER A CA 1
ATOM 816 C C . SER A 1 103 ? 3.798 -4.938 -9.103 1.00 86.31 103 SER A C 1
ATOM 818 O O . SER A 1 103 ? 4.467 -5.833 -9.610 1.00 86.31 103 SER A O 1
ATOM 820 N N . SER A 1 104 ? 2.585 -4.642 -9.548 1.00 89.94 104 SER A N 1
ATOM 821 C CA . SER A 1 104 ? 2.041 -5.229 -10.762 1.00 89.94 104 SER A CA 1
ATOM 822 C C . SER A 1 104 ? 1.254 -4.217 -11.571 1.00 89.94 104 SER A C 1
ATOM 824 O O . SER A 1 104 ? 0.429 -3.492 -11.009 1.00 89.94 104 SER A O 1
ATOM 826 N N . PHE A 1 105 ? 1.501 -4.212 -12.881 1.00 92.44 105 PHE A N 1
ATOM 827 C CA . PHE A 1 105 ? 0.694 -3.522 -13.882 1.00 92.44 105 PHE A CA 1
ATOM 828 C C . PHE A 1 105 ? -0.393 -4.480 -14.369 1.00 92.44 105 PHE A C 1
ATOM 830 O O . PHE A 1 105 ? -0.121 -5.492 -15.014 1.00 92.44 105 PHE A O 1
ATOM 837 N N . VAL A 1 106 ? -1.627 -4.189 -13.968 1.00 91.62 106 VAL A N 1
ATOM 838 C CA . VAL A 1 106 ? -2.812 -5.026 -14.145 1.00 91.62 106 VAL A CA 1
ATOM 839 C C . VAL A 1 106 ? -3.489 -4.692 -15.462 1.00 91.62 106 VAL A C 1
ATOM 841 O O . VAL A 1 106 ? -4.023 -3.596 -15.606 1.00 91.62 106 VAL A O 1
ATOM 844 N N . VAL A 1 107 ? -3.550 -5.671 -16.358 1.00 93.50 107 VAL A N 1
ATOM 845 C CA . VAL A 1 107 ? -4.161 -5.563 -17.691 1.00 93.50 107 VAL A CA 1
ATOM 846 C C . VAL A 1 107 ? -5.630 -6.008 -17.702 1.00 93.50 107 VAL A C 1
ATOM 848 O O . VAL A 1 107 ? -6.460 -5.429 -18.404 1.00 93.50 107 VAL A O 1
ATOM 851 N N . ALA A 1 108 ? -5.998 -6.968 -16.846 1.00 93.62 108 ALA A N 1
ATOM 852 C CA . ALA A 1 108 ? -7.366 -7.480 -16.743 1.00 93.62 108 ALA A CA 1
ATOM 853 C C . ALA A 1 108 ? -7.727 -7.887 -15.307 1.00 93.62 108 ALA A C 1
ATOM 855 O O . ALA A 1 108 ? -6.861 -8.148 -14.467 1.00 93.62 108 ALA A O 1
ATOM 856 N N . THR A 1 109 ? -9.023 -7.943 -14.995 1.00 92.38 109 THR A N 1
ATOM 857 C CA . THR A 1 109 ? -9.498 -8.453 -13.698 1.00 92.38 109 THR A CA 1
ATOM 858 C C . THR A 1 109 ? -10.788 -9.242 -13.854 1.00 92.38 109 THR A C 1
ATOM 860 O O . THR A 1 109 ? -11.576 -8.995 -14.756 1.00 92.38 109 THR A O 1
ATOM 863 N N . ASN A 1 110 ? -11.072 -10.145 -12.918 1.00 93.31 110 ASN A N 1
ATOM 864 C CA . ASN A 1 110 ? -12.331 -10.893 -12.918 1.00 93.31 110 ASN A CA 1
ATOM 865 C C . ASN A 1 110 ? -13.496 -10.161 -12.229 1.00 93.31 110 ASN A C 1
ATOM 867 O O . ASN A 1 110 ? -14.444 -10.807 -11.782 1.00 93.31 110 ASN A O 1
ATOM 871 N N . ARG A 1 111 ? -13.433 -8.837 -12.036 1.00 87.44 111 ARG A N 1
ATOM 872 C CA . ARG A 1 111 ? -14.477 -8.100 -11.297 1.00 87.44 111 ARG A CA 1
ATOM 873 C C . ARG A 1 111 ? -15.767 -7.943 -12.083 1.00 87.44 111 ARG A C 1
ATOM 875 O O . ARG A 1 111 ? -16.833 -8.018 -11.4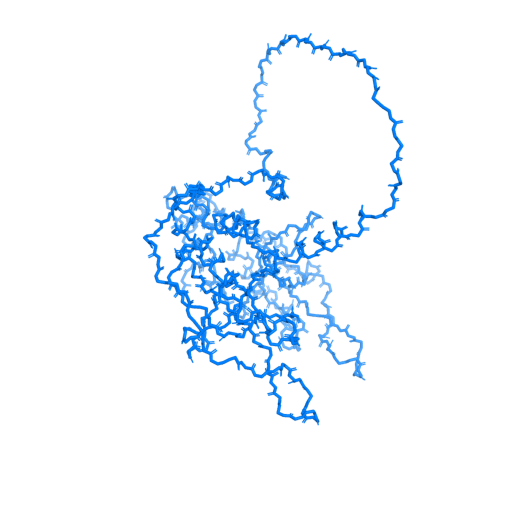76 1.00 87.44 111 ARG A O 1
ATOM 882 N N . THR A 1 112 ? -15.657 -7.683 -13.379 1.00 87.88 112 THR A N 1
ATOM 883 C CA . THR A 1 112 ? -16.781 -7.482 -14.296 1.00 87.88 112 THR A CA 1
ATOM 884 C C . THR A 1 112 ? -16.520 -8.275 -15.582 1.00 87.88 112 THR A C 1
ATOM 886 O O . THR A 1 112 ? -15.358 -8.565 -15.870 1.00 87.88 112 THR A O 1
ATOM 889 N N . PRO A 1 113 ? -17.562 -8.640 -16.352 1.00 91.19 113 PRO A N 1
ATOM 890 C CA . PRO A 1 113 ? -17.385 -9.374 -17.606 1.00 91.19 113 PRO A CA 1
ATOM 891 C C . PRO A 1 113 ? -16.446 -8.653 -18.581 1.00 91.19 113 PRO A C 1
ATOM 893 O O . PRO A 1 113 ? -15.453 -9.234 -18.999 1.00 91.19 113 PRO A O 1
ATOM 896 N N . GLY A 1 114 ? -16.664 -7.354 -18.810 1.00 89.50 114 GLY A N 1
ATOM 897 C CA . GLY A 1 114 ? -15.811 -6.563 -19.702 1.00 89.50 114 GLY A CA 1
ATOM 898 C C . GLY A 1 114 ? -14.374 -6.363 -19.201 1.00 89.50 114 GLY A C 1
ATOM 899 O O . GLY A 1 114 ? -13.476 -6.137 -20.001 1.00 89.50 114 GLY A O 1
ATOM 900 N N . GLU A 1 115 ? -14.104 -6.449 -17.891 1.00 87.06 115 GLU A N 1
ATOM 901 C CA . GLU A 1 115 ? -12.718 -6.471 -17.390 1.00 87.06 115 GLU A CA 1
ATOM 902 C C . GLU A 1 115 ? -12.037 -7.830 -17.577 1.00 87.06 115 GLU A C 1
ATOM 904 O O . GLU A 1 115 ? -10.810 -7.873 -17.669 1.00 87.06 115 GLU A O 1
ATOM 909 N N . LEU A 1 116 ? -12.815 -8.914 -17.615 1.00 93.25 116 LEU A N 1
ATOM 910 C CA . LEU A 1 116 ? -12.325 -10.279 -17.777 1.00 93.25 116 LEU A CA 1
ATOM 911 C C . LEU A 1 116 ? -12.097 -10.620 -19.251 1.00 93.25 116 LEU A C 1
ATOM 913 O O . LEU A 1 116 ? -11.105 -11.263 -19.567 1.00 93.25 116 LEU A O 1
ATOM 917 N N . GLU A 1 117 ? -12.961 -10.141 -20.147 1.00 93.06 117 GLU A N 1
ATOM 918 C CA . GLU A 1 117 ? -12.809 -10.281 -21.603 1.00 93.06 117 GLU A CA 1
ATOM 919 C C . GLU A 1 117 ? -11.483 -9.694 -22.103 1.00 93.06 117 GLU A C 1
ATOM 921 O O . GLU A 1 117 ? -10.844 -10.277 -22.975 1.00 93.06 117 GLU A O 1
ATOM 926 N N . ARG A 1 118 ? -10.989 -8.620 -21.469 1.00 90.06 118 ARG A N 1
ATOM 927 C CA . ARG A 1 118 ? -9.664 -8.048 -21.764 1.00 90.06 118 ARG A CA 1
ATOM 928 C C . ARG A 1 118 ? -8.494 -8.989 -21.496 1.00 90.06 118 ARG A C 1
ATOM 930 O O . ARG A 1 118 ? -7.406 -8.741 -21.994 1.00 90.06 118 ARG A O 1
ATOM 937 N N . ALA A 1 119 ? -8.681 -10.067 -20.734 1.00 92.69 119 ALA A N 1
ATOM 938 C CA . ALA A 1 119 ? -7.644 -11.088 -20.603 1.00 92.69 119 ALA A CA 1
ATOM 939 C C . ALA A 1 119 ? -7.363 -11.817 -21.932 1.00 92.69 119 ALA A C 1
ATOM 941 O O . ALA A 1 119 ? -6.324 -12.457 -22.051 1.00 92.69 119 ALA A O 1
ATOM 942 N N . GLY A 1 120 ? -8.275 -11.723 -22.909 1.00 92.06 120 GLY A N 1
ATOM 943 C CA . GLY A 1 120 ? -8.090 -12.227 -24.269 1.00 92.06 120 GLY A CA 1
ATOM 944 C C . GLY A 1 120 ? -7.529 -11.205 -25.264 1.00 92.06 120 GLY A C 1
ATOM 945 O O . GLY A 1 120 ? -7.285 -11.568 -26.411 1.00 92.06 120 GLY A O 1
ATOM 946 N N . ASP A 1 121 ? -7.322 -9.950 -24.854 1.00 94.06 121 ASP A N 1
ATOM 947 C CA . ASP A 1 121 ? -6.772 -8.892 -25.707 1.00 94.06 121 ASP A CA 1
ATOM 948 C C . ASP A 1 121 ? -5.240 -8.992 -25.758 1.00 94.06 121 ASP A C 1
ATOM 950 O O . ASP A 1 121 ? -4.515 -8.310 -25.032 1.00 94.06 121 ASP A O 1
ATOM 954 N N . LEU A 1 122 ? -4.744 -9.923 -26.577 1.00 93.69 122 LEU A N 1
ATOM 955 C CA . LEU A 1 122 ? -3.312 -10.209 -26.681 1.00 93.69 122 LEU A CA 1
ATOM 956 C C . LEU A 1 122 ? -2.507 -9.018 -27.210 1.00 93.69 122 LEU A C 1
ATOM 958 O O . LEU A 1 122 ? -1.375 -8.831 -26.780 1.00 93.69 122 LEU A O 1
ATOM 962 N N . GLU A 1 123 ? -3.081 -8.198 -28.093 1.00 92.94 123 GLU A N 1
ATOM 963 C CA . GLU A 1 123 ? -2.401 -7.023 -28.648 1.00 92.94 123 GLU A CA 1
ATOM 964 C C . GLU A 1 123 ? -2.134 -5.982 -27.556 1.00 92.94 123 GLU A C 1
ATOM 966 O O . GLU A 1 123 ? -0.996 -5.539 -27.379 1.00 92.94 123 GLU A O 1
ATOM 971 N N . PHE A 1 124 ? -3.153 -5.655 -26.755 1.00 93.06 124 PHE A N 1
ATOM 972 C CA . PHE A 1 124 ? -2.994 -4.758 -25.613 1.00 93.06 124 PHE A CA 1
ATOM 973 C C . PHE A 1 124 ? -2.002 -5.313 -24.583 1.00 93.06 124 PHE A C 1
ATOM 975 O O . PHE A 1 124 ? -1.147 -4.586 -24.069 1.00 93.06 124 PHE A O 1
ATOM 982 N N . ILE A 1 125 ? -2.090 -6.609 -24.276 1.00 94.62 125 ILE A N 1
ATOM 983 C CA . ILE A 1 125 ? -1.195 -7.253 -23.310 1.00 94.62 125 ILE A CA 1
ATOM 984 C C . ILE A 1 125 ? 0.258 -7.225 -23.806 1.00 94.62 125 ILE A C 1
ATOM 986 O O . ILE A 1 125 ? 1.154 -6.916 -23.016 1.00 94.62 125 ILE A O 1
ATOM 990 N N . GLU A 1 126 ? 0.501 -7.491 -25.091 1.00 93.00 126 GLU A N 1
ATOM 991 C CA . GLU A 1 126 ? 1.838 -7.448 -25.695 1.00 93.00 126 GLU A CA 1
ATOM 992 C C . GLU A 1 126 ? 2.396 -6.021 -25.730 1.00 93.00 126 GLU A C 1
ATOM 994 O O . GLU A 1 126 ? 3.577 -5.804 -25.447 1.00 93.00 126 GLU A O 1
ATOM 999 N N . GLN A 1 127 ? 1.548 -5.021 -25.988 1.00 91.94 127 GLN A N 1
ATOM 1000 C CA . GLN A 1 127 ? 1.943 -3.616 -25.903 1.00 91.94 127 GLN A CA 1
ATOM 1001 C C . GLN A 1 127 ? 2.445 -3.270 -24.494 1.00 91.94 127 GLN A C 1
ATOM 1003 O O . GLN A 1 127 ? 3.515 -2.677 -24.339 1.00 91.94 127 GLN A O 1
ATOM 1008 N N . VAL A 1 128 ? 1.708 -3.672 -23.453 1.00 92.56 128 VAL A N 1
ATOM 1009 C CA . VAL A 1 128 ? 2.117 -3.453 -22.057 1.00 92.56 128 VAL A CA 1
ATOM 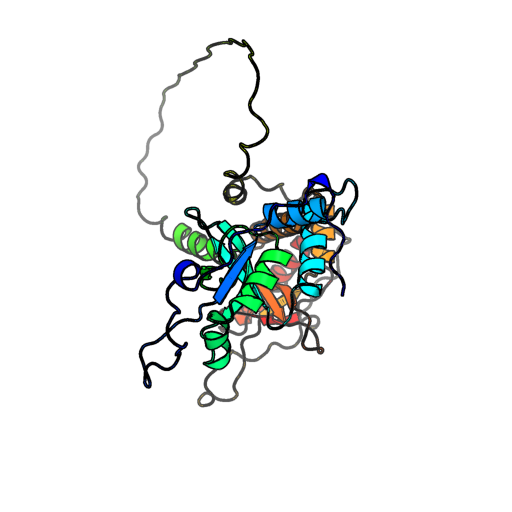1010 C C . VAL A 1 128 ? 3.394 -4.235 -21.726 1.00 92.56 128 VAL A C 1
ATOM 1012 O O . VAL A 1 128 ? 4.298 -3.673 -21.108 1.00 92.56 128 VAL A O 1
ATOM 1015 N N . ARG A 1 129 ? 3.512 -5.494 -22.169 1.00 93.06 129 ARG A N 1
ATOM 1016 C CA . ARG A 1 129 ? 4.717 -6.329 -21.996 1.00 93.06 129 ARG A CA 1
ATOM 1017 C C . ARG A 1 129 ? 5.961 -5.666 -22.579 1.00 93.06 129 ARG A C 1
ATOM 1019 O O . ARG A 1 129 ? 6.996 -5.614 -21.916 1.00 93.06 129 ARG A O 1
ATOM 1026 N N . THR A 1 130 ? 5.823 -5.125 -23.787 1.00 90.44 130 THR A N 1
ATOM 1027 C CA . THR A 1 130 ? 6.890 -4.445 -24.524 1.00 90.44 130 THR A CA 1
ATOM 1028 C C . THR A 1 130 ? 7.343 -3.185 -23.795 1.00 90.44 130 THR A C 1
ATOM 1030 O O . THR A 1 130 ? 8.538 -3.000 -23.589 1.00 90.44 130 THR A O 1
ATOM 1033 N N . ILE A 1 131 ? 6.403 -2.350 -23.333 1.00 90.88 131 ILE A N 1
ATOM 1034 C CA . ILE A 1 131 ? 6.718 -1.136 -22.558 1.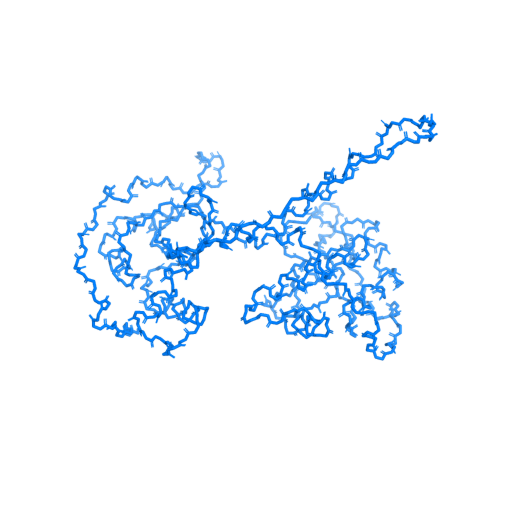00 90.88 131 ILE A CA 1
ATOM 1035 C C . ILE A 1 131 ? 7.486 -1.475 -21.276 1.00 90.88 131 ILE A C 1
ATOM 1037 O O . ILE A 1 131 ? 8.442 -0.790 -20.919 1.00 90.88 131 ILE A O 1
ATOM 1041 N N . LEU A 1 132 ? 7.068 -2.532 -20.578 1.00 91.44 132 LEU A N 1
ATOM 1042 C CA . LEU A 1 132 ? 7.701 -2.964 -19.333 1.00 91.44 132 LEU A CA 1
ATOM 1043 C C . LEU A 1 132 ? 9.026 -3.708 -19.554 1.00 91.44 132 LEU A C 1
ATOM 1045 O O . LEU A 1 132 ? 9.736 -3.959 -18.582 1.00 91.44 132 LEU A O 1
ATOM 1049 N N . GLY A 1 133 ? 9.351 -4.096 -20.792 1.00 89.31 133 GLY A N 1
ATOM 1050 C CA . GLY A 1 133 ? 10.525 -4.912 -21.101 1.00 89.31 133 GLY A CA 1
ATOM 1051 C C . GLY A 1 133 ? 10.509 -6.277 -20.401 1.00 89.31 133 GLY A C 1
ATOM 1052 O O . GLY A 1 133 ? 11.562 -6.772 -19.992 1.00 89.31 133 GLY A O 1
ATOM 1053 N N . LYS A 1 134 ? 9.323 -6.869 -20.193 1.00 89.81 134 LYS A N 1
ATOM 1054 C CA . LYS A 1 134 ? 9.170 -8.149 -19.480 1.00 89.81 134 LYS A CA 1
ATOM 1055 C C . LYS A 1 134 ? 9.179 -9.324 -20.447 1.00 89.81 134 LYS A C 1
ATOM 1057 O O . LYS A 1 134 ? 8.398 -9.377 -21.391 1.00 89.81 134 LYS A O 1
ATOM 1062 N N . GLU A 1 135 ? 10.029 -10.303 -20.169 1.00 89.00 135 GLU A N 1
ATOM 1063 C CA . GLU A 1 135 ? 10.081 -11.540 -20.950 1.00 89.00 135 GLU A CA 1
ATOM 1064 C C . GLU A 1 135 ? 9.001 -12.520 -20.500 1.00 89.00 135 GLU A C 1
ATOM 1066 O O . GLU A 1 135 ? 8.477 -13.285 -21.306 1.00 89.00 135 GLU A O 1
ATOM 1071 N N . GLU A 1 136 ? 8.614 -12.477 -19.229 1.00 90.31 136 GLU A N 1
ATOM 1072 C CA . GLU A 1 136 ? 7.611 -13.381 -18.688 1.00 90.31 136 GLU A CA 1
ATOM 1073 C C . GLU A 1 136 ? 6.180 -12.944 -19.053 1.00 90.31 136 GLU A C 1
ATOM 1075 O O . GLU A 1 136 ? 5.888 -11.741 -19.098 1.00 90.31 136 GLU A O 1
ATOM 1080 N N . PRO A 1 137 ? 5.256 -13.901 -19.270 1.00 93.06 137 PRO A N 1
ATOM 1081 C CA . PRO A 1 137 ? 3.843 -13.596 -19.459 1.00 93.06 137 PRO A CA 1
ATOM 1082 C C . PRO A 1 137 ? 3.216 -13.002 -18.185 1.00 93.06 137 PRO A C 1
ATOM 1084 O O . PRO A 1 137 ? 3.717 -13.210 -17.071 1.00 93.06 137 PRO A O 1
ATOM 1087 N N . PRO A 1 138 ? 2.091 -12.274 -18.306 1.00 94.44 138 PRO A N 1
ATOM 1088 C CA . PRO A 1 138 ? 1.362 -11.813 -17.136 1.00 94.44 138 PRO A CA 1
ATOM 1089 C C . PRO A 1 138 ? 0.733 -13.009 -16.419 1.00 94.44 138 PRO A C 1
ATOM 1091 O O . PRO A 1 138 ? 0.299 -13.975 -17.043 1.00 94.44 138 PRO A O 1
ATOM 1094 N N . ILE A 1 139 ? 0.621 -12.921 -15.096 1.00 93.19 139 ILE A N 1
ATOM 1095 C CA . ILE A 1 139 ? 0.065 -14.004 -14.279 1.00 93.19 139 ILE A CA 1
ATOM 1096 C C . ILE A 1 139 ? -1.195 -13.561 -13.549 1.00 93.19 139 ILE A C 1
ATOM 1098 O O . ILE A 1 139 ? -1.333 -12.403 -13.141 1.00 93.19 139 ILE A O 1
ATOM 1102 N N . TRP A 1 140 ? -2.108 -14.504 -13.329 1.00 93.19 140 TRP A N 1
ATOM 1103 C CA . TRP A 1 140 ? -3.242 -14.293 -12.441 1.00 93.19 140 TRP A CA 1
ATOM 1104 C C . TRP A 1 140 ? -2.791 -14.327 -10.987 1.00 93.19 140 TRP A C 1
ATOM 1106 O O . TRP A 1 140 ? -2.353 -15.349 -10.461 1.00 93.19 1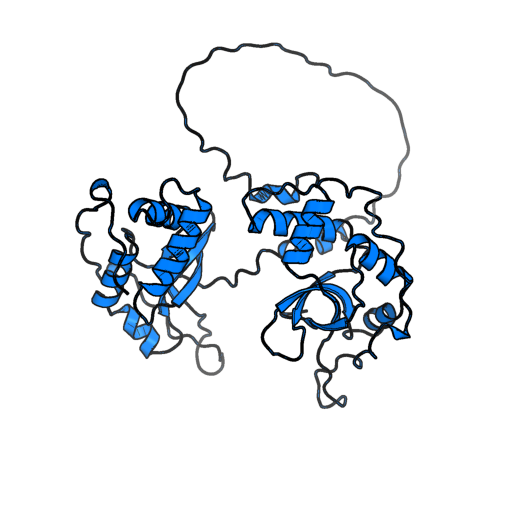40 TRP A O 1
ATOM 1116 N N . HIS A 1 141 ? -2.965 -13.211 -10.293 1.00 88.69 141 HIS A N 1
ATOM 1117 C CA . HIS A 1 141 ? -2.621 -13.091 -8.886 1.00 88.69 141 HIS A CA 1
ATOM 1118 C C . HIS A 1 141 ? -3.727 -12.424 -8.085 1.00 88.69 141 HIS A C 1
ATOM 1120 O O . HIS A 1 141 ? -4.686 -11.842 -8.598 1.00 88.69 141 HIS A O 1
ATOM 1126 N N . ARG A 1 142 ? -3.623 -12.549 -6.764 1.00 85.38 142 ARG A N 1
ATOM 1127 C CA . ARG A 1 142 ? -4.513 -11.853 -5.843 1.00 85.38 142 ARG A CA 1
ATOM 1128 C C . ARG A 1 142 ? -3.799 -10.606 -5.372 1.00 85.38 142 ARG A C 1
ATOM 1130 O O . ARG A 1 142 ? -2.711 -10.701 -4.807 1.00 85.38 142 ARG A O 1
ATOM 1137 N N . ARG A 1 143 ? -4.466 -9.456 -5.507 1.00 74.88 143 ARG A N 1
ATOM 1138 C CA . ARG A 1 143 ? -4.002 -8.235 -4.856 1.00 74.88 143 ARG A CA 1
ATOM 1139 C C . ARG A 1 143 ? -3.851 -8.518 -3.380 1.00 74.88 143 ARG A C 1
ATOM 1141 O O . ARG A 1 143 ? -4.783 -8.973 -2.707 1.00 74.88 143 ARG A O 1
ATOM 1148 N N . ILE A 1 144 ? -2.690 -8.156 -2.884 1.00 69.88 144 ILE A N 1
ATOM 1149 C CA . ILE A 1 144 ? -2.486 -8.035 -1.466 1.00 69.88 144 ILE A CA 1
ATOM 1150 C C . ILE A 1 144 ? -2.775 -6.593 -1.149 1.00 69.88 144 ILE A C 1
ATOM 1152 O O . ILE A 1 144 ? -2.237 -5.662 -1.748 1.00 69.88 144 ILE A O 1
ATOM 1156 N N . ILE A 1 145 ? -3.697 -6.407 -0.217 1.00 53.53 145 ILE A N 1
ATOM 1157 C CA . ILE A 1 145 ? -3.700 -5.164 0.522 1.00 53.53 145 ILE A CA 1
ATOM 1158 C C . ILE A 1 145 ? -2.399 -5.244 1.303 1.00 53.53 145 ILE A C 1
ATOM 1160 O O . ILE A 1 145 ? -2.330 -5.957 2.304 1.00 53.53 145 ILE A O 1
ATOM 1164 N N . ALA A 1 146 ? -1.353 -4.600 0.787 1.00 41.38 146 ALA A N 1
ATOM 1165 C CA . ALA A 1 146 ? -0.202 -4.264 1.591 1.00 41.38 146 ALA A CA 1
ATOM 1166 C C . ALA A 1 146 ? -0.713 -3.285 2.650 1.00 41.38 146 ALA A C 1
ATOM 1168 O O . ALA A 1 146 ? -0.574 -2.074 2.549 1.00 41.38 146 ALA A O 1
ATOM 1169 N N . PHE A 1 147 ? -1.340 -3.839 3.686 1.00 39.62 147 PHE A N 1
ATOM 1170 C CA . PHE A 1 147 ? -0.992 -3.422 5.019 1.00 39.62 147 PHE A CA 1
ATOM 1171 C C . PHE A 1 147 ? 0.519 -3.587 5.045 1.00 39.62 147 PHE A C 1
ATOM 1173 O O . PHE A 1 147 ? 1.012 -4.712 5.131 1.00 39.62 147 PHE A O 1
ATOM 1180 N N . ILE A 1 148 ? 1.252 -2.486 4.868 1.00 38.34 148 ILE A N 1
ATOM 1181 C CA . ILE A 1 148 ? 2.607 -2.382 5.403 1.00 38.34 148 ILE A CA 1
ATOM 1182 C C . ILE A 1 148 ? 2.521 -3.074 6.764 1.00 38.34 148 ILE A C 1
ATOM 1184 O O . ILE A 1 148 ? 1.662 -2.709 7.564 1.00 38.34 148 ILE A O 1
ATOM 1188 N N . HIS A 1 149 ? 3.232 -4.191 6.917 1.00 30.83 149 HIS A N 1
ATOM 1189 C CA . HIS A 1 149 ? 3.053 -5.162 7.994 1.00 30.83 149 HIS A CA 1
ATOM 1190 C C . HIS A 1 149 ? 2.887 -4.463 9.356 1.00 30.83 149 HIS A C 1
ATOM 1192 O O . HIS A 1 149 ? 3.863 -4.061 9.970 1.00 30.83 149 HIS A O 1
ATOM 1198 N N . TRP A 1 150 ? 1.645 -4.335 9.822 1.00 32.56 150 TRP A N 1
ATOM 1199 C CA . TRP A 1 150 ? 1.304 -3.900 11.183 1.00 32.56 150 TRP A CA 1
ATOM 1200 C C . TRP A 1 150 ? 0.695 -5.056 11.992 1.00 32.56 150 TRP A C 1
ATOM 1202 O O . TRP A 1 150 ? 0.824 -5.131 13.209 1.00 32.56 150 TRP A O 1
ATOM 1212 N N . VAL A 1 151 ? 0.090 -6.037 11.313 1.00 31.17 151 VAL A N 1
ATOM 1213 C CA . VAL A 1 151 ? -0.636 -7.144 11.961 1.00 31.17 151 VAL A CA 1
ATOM 1214 C C . VAL A 1 151 ? 0.296 -8.229 12.523 1.00 31.17 151 VAL A C 1
ATOM 1216 O O . VAL A 1 151 ? -0.107 -8.975 13.412 1.00 31.17 151 VAL A O 1
ATOM 1219 N N . SER A 1 152 ? 1.567 -8.284 12.106 1.00 31.36 152 SER A N 1
ATOM 1220 C CA . SER A 1 152 ? 2.537 -9.223 12.697 1.00 31.36 152 SER A CA 1
ATOM 1221 C C . SER A 1 152 ? 2.864 -8.922 14.162 1.00 31.36 152 SER A C 1
ATOM 1223 O O . SER A 1 152 ? 3.394 -9.796 14.839 1.00 31.36 152 SER A O 1
ATOM 1225 N N . TRP A 1 153 ? 2.508 -7.740 14.678 1.00 31.50 153 TRP A N 1
ATOM 1226 C CA . TRP A 1 153 ? 2.745 -7.407 16.082 1.00 31.50 153 TRP A CA 1
ATOM 1227 C C . TRP A 1 153 ? 1.597 -7.835 17.009 1.00 31.50 153 TRP A C 1
ATOM 1229 O O . TRP A 1 153 ? 1.858 -8.339 18.098 1.00 31.50 153 TRP A O 1
ATOM 1239 N N . ARG A 1 154 ? 0.331 -7.792 16.549 1.00 31.16 154 ARG A N 1
ATOM 1240 C CA . ARG A 1 154 ? -0.814 -8.322 17.325 1.00 31.16 154 ARG A CA 1
ATOM 1241 C C . ARG A 1 154 ? -0.689 -9.824 17.605 1.00 31.16 154 ARG A C 1
ATOM 1243 O O . ARG A 1 154 ? -1.060 -10.262 18.686 1.00 31.16 154 ARG A O 1
ATOM 1250 N N . ALA A 1 155 ? -0.138 -10.600 16.669 1.00 31.28 155 ALA A N 1
ATOM 1251 C CA . ALA A 1 155 ? 0.069 -12.034 16.876 1.00 31.28 155 ALA A CA 1
ATOM 1252 C C . ALA A 1 155 ? 1.185 -12.347 17.891 1.00 31.28 155 ALA A C 1
ATOM 1254 O O . ALA A 1 155 ? 1.155 -13.412 18.491 1.00 31.28 155 ALA A O 1
ATOM 1255 N N . TRP A 1 156 ? 2.140 -11.434 18.111 1.00 27.22 156 TRP A N 1
ATOM 1256 C CA . TRP A 1 156 ? 3.216 -11.636 19.086 1.00 27.22 156 TRP A CA 1
ATOM 1257 C C . TRP A 1 156 ? 2.828 -11.141 20.485 1.00 27.22 156 TRP A C 1
ATOM 1259 O O . TRP A 1 156 ? 3.047 -11.851 21.458 1.00 27.22 156 TRP A O 1
ATOM 1269 N N . VAL A 1 157 ? 2.150 -9.990 20.594 1.00 32.44 157 VAL A N 1
ATOM 1270 C CA . VAL A 1 157 ? 1.688 -9.456 21.891 1.00 32.44 157 VAL A CA 1
ATOM 1271 C C . VAL A 1 157 ? 0.650 -10.374 22.550 1.00 32.44 157 VAL A C 1
ATOM 1273 O O . VAL A 1 157 ? 0.693 -10.560 23.758 1.00 32.44 157 VAL A O 1
ATOM 1276 N N . VAL A 1 158 ? -0.226 -11.026 21.778 1.00 33.00 158 VAL A N 1
ATOM 1277 C CA . VAL A 1 158 ? -1.187 -11.993 22.345 1.00 33.00 158 VAL A CA 1
ATOM 1278 C C . VAL A 1 158 ? -0.511 -13.314 22.743 1.00 33.00 158 VAL A C 1
ATOM 1280 O O . VAL A 1 158 ? -0.954 -13.956 23.690 1.00 33.00 158 VAL A O 1
ATOM 1283 N N . HIS A 1 159 ? 0.578 -13.717 22.077 1.00 28.33 159 HIS A N 1
ATOM 1284 C CA . HIS A 1 159 ? 1.258 -14.975 22.407 1.00 28.33 159 HIS A CA 1
ATOM 1285 C C . HIS A 1 159 ? 2.207 -14.855 23.607 1.00 28.33 159 HIS A C 1
ATOM 1287 O O . HIS A 1 159 ? 2.331 -15.811 24.368 1.00 28.33 159 HIS A O 1
ATOM 1293 N N . SER A 1 160 ? 2.825 -13.687 23.810 1.00 29.19 160 SER A N 1
ATOM 1294 C CA . SER A 1 160 ? 3.742 -13.437 24.931 1.00 29.19 160 SER A CA 1
ATOM 1295 C C . SER A 1 160 ? 3.034 -13.219 26.277 1.00 29.19 160 SER A C 1
ATOM 1297 O O . SER A 1 160 ? 3.683 -13.296 27.314 1.00 29.19 160 SER A O 1
ATOM 1299 N N . SER A 1 161 ? 1.717 -12.984 26.287 1.00 33.94 161 SER A N 1
ATOM 1300 C CA . SER A 1 161 ? 0.916 -12.815 27.514 1.00 33.94 161 SER A CA 1
ATOM 1301 C C . SER A 1 161 ? 0.230 -14.098 28.003 1.00 33.94 161 SER A C 1
ATOM 1303 O O . SER A 1 161 ? -0.456 -14.060 29.015 1.00 33.94 161 SER A O 1
ATOM 1305 N N . LEU A 1 162 ? 0.401 -15.230 27.308 1.00 33.41 162 LEU A N 1
ATOM 1306 C CA . LEU A 1 162 ? -0.233 -16.517 27.648 1.00 33.41 162 LEU A CA 1
ATOM 1307 C C . LEU A 1 162 ? 0.764 -17.603 28.097 1.00 33.41 162 LEU A C 1
ATOM 1309 O O . LEU A 1 162 ? 0.398 -18.773 28.163 1.00 33.41 162 LEU A O 1
ATOM 1313 N N . GLN A 1 163 ? 2.020 -17.248 28.397 1.00 35.19 163 GLN A N 1
ATOM 1314 C CA . GLN A 1 163 ? 3.058 -18.222 28.779 1.00 35.19 163 GLN A CA 1
ATOM 1315 C C . GLN A 1 163 ? 3.877 -17.876 30.032 1.00 35.19 163 GLN A C 1
ATOM 1317 O O . GLN A 1 163 ? 4.980 -18.384 30.213 1.00 35.19 163 GLN A O 1
ATOM 1322 N N . LEU A 1 164 ? 3.324 -17.082 30.945 1.00 34.00 164 LEU A N 1
ATOM 1323 C CA . LEU A 1 164 ? 3.796 -17.064 32.327 1.00 34.00 164 LEU A CA 1
ATOM 1324 C C . LEU A 1 164 ? 2.584 -17.132 33.243 1.00 34.00 164 LEU A C 1
ATOM 1326 O O . LEU A 1 164 ? 2.047 -16.101 33.603 1.00 34.00 164 LEU A O 1
ATOM 1330 N N . ASP A 1 165 ? 2.151 -18.346 33.564 1.00 35.03 165 ASP A N 1
ATOM 1331 C CA . ASP A 1 165 ? 1.634 -18.668 34.890 1.00 35.03 165 ASP A CA 1
ATOM 1332 C C . ASP A 1 165 ? 1.672 -20.191 35.074 1.00 35.03 165 ASP A C 1
ATOM 1334 O O . ASP A 1 165 ? 1.280 -20.951 34.190 1.00 35.03 165 ASP A O 1
ATOM 1338 N N . HIS A 1 166 ? 2.173 -20.606 36.241 1.00 35.66 166 HIS A N 1
ATOM 1339 C CA . HIS A 1 166 ? 2.307 -21.977 36.760 1.00 35.66 166 HIS A CA 1
ATOM 1340 C C . HIS A 1 166 ? 3.605 -22.743 36.463 1.00 35.66 166 HIS A C 1
ATOM 1342 O O . HIS A 1 166 ? 3.588 -23.767 35.789 1.00 35.66 166 HIS A O 1
ATOM 1348 N N . LEU A 1 167 ? 4.694 -22.366 37.140 1.00 32.12 167 LEU A N 1
ATOM 1349 C CA . LEU A 1 167 ? 5.562 -23.354 37.802 1.00 32.12 167 LEU A CA 1
ATOM 1350 C C . LEU A 1 167 ? 5.994 -22.817 39.185 1.00 32.12 167 LEU A C 1
ATOM 1352 O O . LEU A 1 167 ? 6.337 -21.638 39.283 1.00 32.12 167 LEU A O 1
ATOM 1356 N N . PRO A 1 168 ? 5.945 -23.630 40.260 1.00 32.00 168 PRO A N 1
ATOM 1357 C CA . PRO A 1 168 ? 6.272 -23.186 41.614 1.00 32.00 168 PRO A CA 1
ATOM 1358 C C . PRO A 1 168 ? 7.794 -23.108 41.838 1.00 32.00 168 PRO A C 1
ATOM 1360 O O . PRO A 1 168 ? 8.558 -23.760 41.121 1.00 32.00 168 PRO A O 1
ATOM 1363 N N . PRO A 1 169 ? 8.260 -22.337 42.840 1.00 30.00 169 PRO A N 1
ATOM 1364 C CA . PRO A 1 169 ? 9.679 -22.136 43.083 1.00 30.00 169 PRO A CA 1
ATOM 1365 C C . PRO A 1 169 ? 10.245 -23.300 43.901 1.00 30.00 169 PRO A C 1
ATOM 1367 O O . PRO A 1 169 ? 9.706 -23.649 44.949 1.00 30.00 169 PRO A O 1
ATOM 1370 N N . CYS A 1 170 ? 11.365 -23.873 43.465 1.00 27.78 170 CYS A N 1
ATOM 1371 C CA . CYS A 1 170 ? 12.198 -24.716 44.320 1.00 27.78 170 CYS A CA 1
ATOM 1372 C C . CYS A 1 170 ? 13.666 -24.278 44.231 1.00 27.78 170 CYS A C 1
ATOM 1374 O O . CYS A 1 170 ? 14.353 -24.449 43.230 1.00 27.78 170 CYS A O 1
ATOM 1376 N N . THR A 1 171 ? 14.067 -23.651 45.331 1.00 31.05 171 THR A N 1
ATOM 1377 C CA . THR A 1 171 ? 15.383 -23.549 45.974 1.00 31.05 171 THR A CA 1
ATOM 1378 C C . THR A 1 171 ? 16.459 -24.555 45.534 1.00 31.05 171 THR A C 1
ATOM 1380 O O . THR A 1 171 ? 16.316 -25.748 45.787 1.00 31.05 171 THR A O 1
ATOM 1383 N N . ASN A 1 172 ? 17.583 -24.074 44.988 1.00 28.30 172 ASN A N 1
ATOM 1384 C CA . ASN A 1 172 ? 18.885 -24.002 45.684 1.00 28.30 172 ASN A CA 1
ATOM 1385 C C . ASN A 1 172 ? 19.991 -23.449 44.755 1.00 28.30 172 ASN A C 1
ATOM 1387 O O . ASN A 1 172 ? 20.019 -23.805 43.576 1.00 28.30 172 ASN A O 1
ATOM 1391 N N . PRO A 1 173 ? 20.919 -22.612 45.258 1.00 36.53 173 PRO A N 1
ATOM 1392 C CA . PRO A 1 173 ? 22.120 -22.203 44.540 1.00 36.53 173 PRO A CA 1
ATOM 1393 C C . PRO A 1 173 ? 23.284 -23.140 44.892 1.00 36.53 173 PRO A C 1
ATOM 1395 O O . PRO A 1 173 ? 23.435 -23.462 46.059 1.00 36.53 173 PRO A O 1
ATOM 1398 N N . GLU A 1 174 ? 24.106 -23.550 43.920 1.00 29.72 174 GLU A N 1
ATOM 1399 C CA . GLU A 1 174 ? 25.560 -23.743 44.087 1.00 29.72 174 GLU A CA 1
ATOM 1400 C C . GLU A 1 174 ? 26.238 -24.237 42.792 1.00 29.72 174 GLU A C 1
ATOM 1402 O O . GLU A 1 174 ? 25.779 -25.166 42.138 1.00 29.72 174 GLU A O 1
ATOM 1407 N N . HIS A 1 175 ? 27.346 -23.558 42.463 1.00 28.19 175 HIS A N 1
ATOM 1408 C CA . HIS A 1 175 ? 28.565 -24.004 41.772 1.00 28.19 175 HIS A CA 1
ATOM 1409 C C . HIS A 1 175 ? 28.504 -24.899 40.509 1.00 28.19 175 HIS A C 1
ATOM 1411 O O . HIS A 1 175 ? 28.073 -26.041 40.534 1.00 28.19 175 HIS A O 1
ATOM 1417 N N . VAL A 1 176 ? 29.153 -24.454 39.420 1.00 27.59 176 VAL A N 1
ATOM 1418 C CA . VAL A 1 176 ? 30.537 -24.835 39.034 1.00 27.59 176 VAL A CA 1
ATOM 1419 C C . VAL A 1 176 ? 30.909 -24.167 37.693 1.00 27.59 176 VAL A C 1
ATOM 1421 O O . VAL A 1 176 ? 30.107 -23.993 36.782 1.00 27.59 176 VAL A O 1
ATOM 1424 N N . THR A 1 177 ? 32.164 -23.739 37.640 1.00 30.97 177 THR A N 1
ATOM 1425 C CA . THR A 1 177 ? 32.910 -23.002 36.618 1.00 30.97 177 THR A CA 1
ATOM 1426 C C . THR A 1 177 ? 33.333 -23.826 35.387 1.00 30.97 177 THR A C 1
ATOM 1428 O O . THR A 1 177 ? 33.378 -25.049 35.416 1.00 30.97 177 THR A O 1
ATOM 1431 N N . ASN A 1 178 ? 33.806 -23.089 34.367 1.00 26.98 178 ASN A N 1
ATOM 1432 C CA . ASN A 1 178 ? 34.711 -23.479 33.268 1.00 26.98 178 ASN A CA 1
ATOM 1433 C C . ASN A 1 178 ? 34.124 -24.106 31.991 1.00 26.98 178 ASN A C 1
ATOM 1435 O O . ASN A 1 178 ? 33.874 -25.300 31.924 1.00 26.98 178 ASN A O 1
ATOM 1439 N N . ALA A 1 179 ? 34.178 -23.337 30.897 1.00 27.27 179 ALA A N 1
ATOM 1440 C CA . ALA A 1 179 ? 34.775 -23.810 29.643 1.00 27.27 179 ALA A CA 1
ATOM 1441 C C . ALA A 1 179 ? 35.244 -22.621 28.790 1.00 27.27 179 ALA A C 1
ATOM 1443 O O . ALA A 1 179 ? 34.480 -21.926 28.126 1.00 27.27 179 ALA A O 1
ATOM 1444 N N . ARG A 1 180 ? 36.553 -22.389 28.852 1.00 27.64 180 ARG A N 1
ATOM 1445 C CA . ARG A 1 180 ? 37.334 -21.464 28.033 1.00 27.64 180 ARG A CA 1
ATOM 1446 C C . ARG A 1 180 ? 37.813 -22.261 26.819 1.00 27.64 180 ARG A C 1
ATOM 1448 O O . ARG A 1 180 ? 38.511 -23.254 27.003 1.00 27.64 180 ARG A O 1
ATOM 1455 N N . THR A 1 181 ? 37.527 -21.827 25.594 1.00 28.56 181 THR A N 1
ATOM 1456 C CA . THR A 1 181 ? 38.236 -22.355 24.414 1.00 28.56 181 THR A CA 1
ATOM 1457 C C . THR A 1 181 ? 38.540 -21.227 23.435 1.00 28.56 181 THR A C 1
ATOM 1459 O O . THR A 1 181 ? 37.671 -20.694 22.755 1.00 28.56 181 THR A O 1
ATOM 1462 N N . ARG A 1 182 ? 39.820 -20.842 23.409 1.00 27.77 182 ARG A N 1
ATOM 1463 C CA . ARG A 1 182 ? 40.477 -20.083 22.340 1.00 27.77 182 ARG A CA 1
ATOM 1464 C C . ARG A 1 182 ? 41.063 -21.095 21.357 1.00 27.77 182 ARG A C 1
ATOM 1466 O O . ARG A 1 182 ? 41.850 -21.926 21.797 1.00 27.77 182 ARG A O 1
ATOM 1473 N N . VAL A 1 183 ? 40.821 -20.937 20.056 1.00 25.66 183 VAL A N 1
ATOM 1474 C CA . VAL A 1 183 ? 41.744 -21.400 19.002 1.00 25.66 183 VAL A CA 1
ATOM 1475 C C . VAL A 1 183 ? 41.868 -20.313 17.929 1.00 25.66 183 VAL A C 1
ATOM 1477 O O . VAL A 1 183 ? 40.891 -19.681 17.539 1.00 25.66 183 VAL A O 1
ATOM 1480 N N . LYS A 1 184 ? 43.121 -20.063 17.535 1.00 26.94 184 LYS A N 1
ATOM 1481 C CA . LYS A 1 184 ? 43.620 -19.038 16.609 1.00 26.94 184 LYS A CA 1
ATOM 1482 C C . LYS A 1 184 ? 43.483 -19.453 15.131 1.00 26.94 184 LYS A C 1
ATOM 1484 O O . LYS A 1 184 ? 43.801 -20.580 14.785 1.00 26.94 184 LYS A O 1
ATOM 1489 N N . VAL A 1 185 ? 43.147 -18.458 14.301 1.00 29.81 185 VAL A N 1
ATOM 1490 C CA . VAL A 1 185 ? 43.753 -18.039 13.010 1.00 29.81 185 VAL A CA 1
ATOM 1491 C C . VAL A 1 185 ? 44.153 -19.103 11.970 1.00 29.81 185 VAL A C 1
ATOM 1493 O O . VAL A 1 185 ? 45.147 -19.803 12.134 1.00 29.81 185 VAL A O 1
ATOM 1496 N N . ARG A 1 186 ? 43.548 -19.002 10.774 1.00 24.19 186 ARG A N 1
ATOM 1497 C CA . ARG A 1 186 ? 44.287 -18.994 9.495 1.00 24.19 186 ARG A CA 1
ATOM 1498 C C . ARG A 1 186 ? 43.520 -18.209 8.430 1.00 24.19 186 ARG A C 1
ATOM 1500 O O . ARG A 1 186 ? 42.440 -18.606 8.010 1.00 24.19 186 ARG A O 1
ATOM 1507 N N . ALA A 1 187 ? 44.100 -17.087 8.017 1.00 31.58 187 ALA A N 1
ATOM 1508 C CA . ALA A 1 187 ? 43.771 -16.424 6.767 1.00 31.58 187 ALA A CA 1
ATOM 1509 C C . ALA A 1 187 ? 44.533 -17.118 5.633 1.00 31.58 187 ALA A C 1
ATOM 1511 O O . ALA A 1 187 ? 45.731 -17.354 5.771 1.00 31.58 187 ALA A O 1
ATOM 1512 N N . LEU A 1 188 ? 43.848 -17.398 4.527 1.00 27.06 188 LEU A N 1
ATOM 1513 C CA . LEU A 1 188 ? 44.409 -17.400 3.178 1.00 27.06 188 LEU A CA 1
ATOM 1514 C C . LEU A 1 188 ? 43.269 -17.056 2.216 1.00 27.06 188 LEU A C 1
ATOM 1516 O O . LEU A 1 188 ? 42.209 -17.676 2.227 1.00 27.06 188 LEU A O 1
ATOM 1520 N N . ALA A 1 189 ? 43.486 -15.987 1.462 1.00 29.67 189 ALA A N 1
ATOM 1521 C CA . ALA A 1 189 ? 42.560 -15.421 0.501 1.00 29.67 189 ALA A CA 1
ATOM 1522 C C . ALA A 1 189 ? 42.636 -16.154 -0.845 1.00 29.67 189 ALA A C 1
ATOM 1524 O O . ALA A 1 189 ? 43.731 -16.439 -1.318 1.00 29.67 189 ALA A O 1
ATOM 1525 N N . SER A 1 190 ? 41.492 -16.325 -1.516 1.00 24.78 190 SER A N 1
ATOM 1526 C CA . SER A 1 190 ? 41.419 -16.333 -2.984 1.00 24.78 190 SER A CA 1
ATOM 1527 C C . SER A 1 190 ? 39.983 -16.074 -3.473 1.00 24.78 190 SER A C 1
ATOM 1529 O O . SER A 1 190 ? 39.158 -16.976 -3.521 1.00 24.78 190 SER A O 1
ATOM 1531 N N . HIS A 1 191 ? 39.716 -14.805 -3.788 1.00 28.64 191 HIS A N 1
ATOM 1532 C CA . HIS A 1 191 ? 39.078 -14.303 -5.011 1.00 28.64 191 HIS A CA 1
ATOM 1533 C C . HIS A 1 191 ? 37.696 -14.820 -5.482 1.00 28.64 191 HIS A C 1
ATOM 1535 O O . HIS A 1 191 ? 37.471 -15.987 -5.781 1.00 28.64 191 HIS A O 1
ATOM 1541 N N . SER A 1 192 ? 36.844 -13.819 -5.737 1.00 30.50 192 SER A N 1
ATOM 1542 C CA . SER A 1 192 ? 35.582 -13.812 -6.489 1.00 30.50 192 SER A CA 1
ATOM 1543 C C . SER A 1 192 ? 34.359 -14.431 -5.800 1.00 30.50 192 SER A C 1
ATOM 1545 O O . SER A 1 192 ? 34.162 -15.639 -5.775 1.00 30.50 192 SER A O 1
ATOM 1547 N N . ARG A 1 193 ? 33.496 -13.560 -5.266 1.00 27.73 193 ARG A N 1
ATOM 1548 C CA . ARG A 1 193 ? 32.028 -13.696 -5.241 1.00 27.73 193 ARG A CA 1
ATOM 1549 C C . ARG A 1 193 ? 31.454 -12.358 -4.773 1.00 27.73 193 ARG A C 1
ATOM 1551 O O . ARG A 1 193 ? 31.870 -11.834 -3.745 1.00 27.73 193 ARG A O 1
ATOM 1558 N N . GLY A 1 194 ? 30.602 -11.775 -5.614 1.00 27.41 194 GLY A N 1
ATOM 1559 C CA . GLY A 1 194 ? 30.117 -10.399 -5.517 1.00 27.41 194 GLY A CA 1
ATOM 1560 C C . GLY A 1 194 ? 29.187 -10.108 -4.327 1.00 27.41 194 GLY A C 1
ATOM 1561 O O . GLY A 1 194 ? 28.964 -10.962 -3.466 1.00 27.41 194 GLY A O 1
ATOM 1562 N N . PRO A 1 195 ? 28.629 -8.888 -4.268 1.00 28.30 195 PRO A N 1
ATOM 1563 C CA . PRO A 1 195 ? 27.932 -8.360 -3.102 1.00 28.30 195 PRO A CA 1
ATOM 1564 C C . PRO A 1 195 ? 26.471 -8.841 -3.054 1.00 28.30 195 PRO A C 1
ATOM 1566 O O . PRO A 1 195 ? 25.555 -8.045 -3.178 1.00 28.30 195 PRO A O 1
ATOM 1569 N N . PHE A 1 196 ? 26.214 -10.141 -2.883 1.00 32.38 196 PHE A N 1
ATOM 1570 C CA . PHE A 1 196 ? 24.838 -10.668 -2.824 1.00 32.38 196 PHE A CA 1
ATOM 1571 C C . PHE A 1 196 ? 24.637 -11.705 -1.715 1.00 32.38 196 PHE A C 1
ATOM 1573 O O . PHE A 1 196 ? 24.283 -12.856 -1.950 1.00 32.38 196 PHE A O 1
ATOM 1580 N N . GLN A 1 197 ? 24.825 -11.277 -0.464 1.00 26.94 197 GLN A N 1
ATOM 1581 C CA . GLN A 1 197 ? 24.449 -12.082 0.708 1.00 26.94 197 GLN A CA 1
ATOM 1582 C C . GLN A 1 197 ? 23.677 -11.313 1.799 1.00 26.94 197 GLN A C 1
ATOM 1584 O O . GLN A 1 197 ? 23.680 -11.719 2.956 1.00 26.94 197 GLN A O 1
ATOM 1589 N N . ARG A 1 198 ? 22.972 -10.216 1.467 1.00 31.23 198 ARG A N 1
ATOM 1590 C CA . ARG A 1 198 ? 22.262 -9.389 2.475 1.00 31.23 198 ARG A CA 1
ATOM 1591 C C . ARG A 1 198 ? 20.771 -9.114 2.245 1.00 31.23 198 ARG A C 1
ATOM 1593 O O . ARG A 1 198 ? 20.222 -8.228 2.889 1.00 31.23 198 ARG A O 1
ATOM 1600 N N . LEU A 1 199 ? 20.072 -9.890 1.414 1.00 29.38 199 LEU A N 1
ATOM 1601 C CA . LEU A 1 199 ? 18.610 -9.738 1.274 1.00 29.38 199 LEU A CA 1
ATOM 1602 C C . LEU A 1 199 ? 17.789 -10.700 2.152 1.00 29.38 199 LEU A C 1
ATOM 1604 O O . LEU A 1 199 ? 16.638 -10.402 2.457 1.00 29.38 199 LEU A O 1
ATOM 1608 N N . SER A 1 200 ? 18.377 -11.781 2.688 1.00 27.25 200 SER A N 1
ATOM 1609 C CA . SER A 1 200 ? 17.674 -12.644 3.664 1.00 27.25 200 SER A CA 1
ATOM 1610 C C . SER A 1 200 ? 17.631 -12.052 5.087 1.00 27.25 200 SER A C 1
ATOM 1612 O O . SER A 1 200 ? 16.882 -12.514 5.948 1.00 27.25 200 SER A O 1
ATOM 1614 N N . THR A 1 201 ? 18.374 -10.969 5.335 1.00 31.70 201 THR A N 1
ATOM 1615 C CA . THR A 1 201 ? 18.431 -10.281 6.633 1.00 31.70 201 THR A CA 1
ATOM 1616 C C . THR A 1 201 ? 17.338 -9.230 6.845 1.00 31.70 201 THR A C 1
ATOM 1618 O O . THR A 1 201 ? 17.156 -8.790 7.978 1.00 31.70 201 THR A O 1
ATOM 1621 N N . MET A 1 202 ? 16.555 -8.854 5.824 1.00 32.34 202 MET A N 1
ATOM 1622 C CA . MET A 1 202 ? 15.565 -7.772 5.969 1.00 32.34 202 MET A CA 1
ATOM 1623 C C . MET A 1 202 ? 14.323 -8.131 6.808 1.00 32.34 202 MET A C 1
ATOM 1625 O O . MET A 1 202 ? 13.621 -7.240 7.274 1.00 32.34 202 MET A O 1
ATOM 1629 N N . ASN A 1 203 ? 14.075 -9.412 7.100 1.00 32.09 203 ASN A N 1
ATOM 1630 C CA . ASN A 1 203 ? 13.032 -9.818 8.057 1.00 32.09 203 ASN A CA 1
ATOM 1631 C C . ASN A 1 203 ? 13.506 -9.813 9.528 1.00 32.09 203 ASN A C 1
ATOM 1633 O O . ASN A 1 203 ? 12.705 -10.065 10.428 1.00 32.09 203 ASN A O 1
ATOM 1637 N N . ASN A 1 204 ? 14.782 -9.503 9.799 1.00 34.03 204 ASN A N 1
ATOM 1638 C CA . ASN A 1 204 ? 15.364 -9.543 11.146 1.00 34.03 204 ASN A CA 1
ATOM 1639 C C . ASN A 1 204 ? 15.428 -8.185 11.868 1.00 34.03 204 ASN A C 1
ATOM 1641 O O . ASN A 1 204 ? 15.913 -8.143 12.996 1.00 34.03 204 ASN A O 1
ATOM 1645 N N . TYR A 1 205 ? 14.890 -7.088 11.319 1.00 38.09 205 TYR A N 1
ATOM 1646 C CA . TYR A 1 205 ? 14.853 -5.798 12.039 1.00 38.09 205 TYR A CA 1
ATOM 1647 C C . TYR A 1 205 ? 13.989 -5.832 13.310 1.00 38.09 205 TYR A C 1
ATOM 1649 O O . TYR A 1 205 ? 14.225 -5.061 14.234 1.00 38.09 205 TYR A O 1
ATOM 1657 N N . ASN A 1 206 ? 13.068 -6.796 13.423 1.00 39.56 206 ASN A N 1
ATOM 1658 C CA . ASN A 1 206 ? 12.352 -7.070 14.675 1.00 39.56 206 ASN A CA 1
ATOM 1659 C C . ASN A 1 206 ? 13.274 -7.591 15.798 1.00 39.56 206 ASN A C 1
ATOM 1661 O O . ASN A 1 206 ? 12.872 -7.585 16.958 1.00 39.56 206 ASN A O 1
ATOM 1665 N N . ARG A 1 207 ? 14.490 -8.051 15.461 1.00 38.03 207 ARG A N 1
ATOM 1666 C CA . ARG A 1 207 ? 15.491 -8.611 16.385 1.00 38.03 207 ARG A CA 1
ATOM 1667 C C . ARG A 1 207 ? 16.707 -7.712 16.601 1.00 38.03 207 ARG A C 1
ATOM 1669 O O . ARG A 1 207 ? 17.542 -8.051 17.434 1.00 38.03 207 ARG A O 1
ATOM 1676 N N . LEU A 1 208 ? 16.834 -6.601 15.872 1.00 43.25 208 LEU A N 1
ATOM 1677 C CA . LEU A 1 208 ? 17.911 -5.658 16.147 1.00 43.25 208 LEU A CA 1
ATOM 1678 C C . LEU A 1 208 ? 17.558 -4.830 17.392 1.00 43.25 208 LEU A C 1
ATOM 1680 O O . LEU A 1 208 ? 16.412 -4.377 17.515 1.00 43.25 208 LEU A O 1
ATOM 1684 N N . PRO A 1 209 ? 18.510 -4.628 18.319 1.00 48.59 209 PRO A N 1
ATOM 1685 C CA . PRO A 1 209 ? 18.345 -3.627 19.359 1.00 48.59 209 PRO A CA 1
ATOM 1686 C C . PRO A 1 209 ? 18.137 -2.277 18.667 1.00 48.59 209 PRO A C 1
ATOM 1688 O O . PRO A 1 209 ? 18.964 -1.851 17.861 1.00 48.59 209 PRO A O 1
ATOM 1691 N N . LEU A 1 210 ? 16.986 -1.652 18.919 1.00 56.00 210 LEU A N 1
ATOM 1692 C CA . LEU A 1 210 ? 16.748 -0.291 18.447 1.00 56.00 210 LEU A CA 1
ATOM 1693 C C . LEU A 1 210 ? 17.654 0.652 19.241 1.00 56.00 210 LEU A C 1
ATOM 1695 O O . LEU A 1 210 ? 17.946 0.352 20.405 1.00 56.00 210 LEU A O 1
ATOM 1699 N N . PRO A 1 211 ? 18.103 1.765 18.638 1.00 58.25 211 PRO A N 1
ATOM 1700 C CA . PRO A 1 211 ? 18.831 2.772 19.390 1.00 58.25 211 PRO A CA 1
ATOM 1701 C C . PRO A 1 211 ? 17.982 3.200 20.600 1.00 58.25 211 PRO A C 1
ATOM 1703 O O . PRO A 1 211 ? 16.765 3.369 20.458 1.00 58.25 211 PRO A O 1
ATOM 1706 N N . PRO A 1 212 ? 18.581 3.316 21.799 1.00 60.88 212 PRO A N 1
ATOM 1707 C CA . PRO A 1 212 ? 17.867 3.842 22.951 1.00 60.88 212 PRO A CA 1
ATOM 1708 C C . PRO A 1 212 ? 17.395 5.263 22.636 1.00 60.88 212 PRO A C 1
ATOM 1710 O O . PRO A 1 212 ? 18.105 6.020 21.970 1.00 60.88 212 PRO A O 1
ATOM 1713 N N . LEU A 1 213 ? 16.207 5.631 23.123 1.00 65.31 213 LEU A N 1
ATOM 1714 C CA . LEU A 1 213 ? 15.781 7.026 23.074 1.00 65.31 213 LEU A CA 1
ATOM 1715 C C . LEU A 1 213 ? 16.834 7.872 23.784 1.00 65.31 213 LEU A C 1
ATOM 1717 O O . LEU A 1 213 ? 17.220 7.547 24.908 1.00 65.31 213 LEU A O 1
ATOM 1721 N N . ARG A 1 214 ? 17.296 8.940 23.134 1.00 65.19 214 ARG A N 1
ATOM 1722 C CA . ARG A 1 214 ? 18.191 9.911 23.760 1.00 65.19 214 ARG A CA 1
ATOM 1723 C C . ARG A 1 214 ? 17.445 10.593 24.914 1.00 65.19 214 ARG A C 1
ATOM 1725 O O . ARG A 1 214 ? 16.510 11.353 24.653 1.00 65.19 214 ARG A O 1
ATOM 1732 N N . PRO A 1 215 ? 17.828 10.348 26.180 1.00 51.72 215 PRO A N 1
ATOM 1733 C CA . PRO A 1 215 ? 17.231 11.051 27.305 1.00 51.72 215 PRO A CA 1
ATOM 1734 C C . PRO A 1 215 ? 17.642 12.522 27.210 1.00 51.72 215 PRO A C 1
ATOM 1736 O O . PRO A 1 215 ? 18.827 12.814 27.063 1.00 51.72 215 PRO A O 1
ATOM 1739 N N . GLY A 1 216 ? 16.689 13.451 27.290 1.00 52.34 216 GLY A N 1
ATOM 1740 C CA . GLY A 1 216 ? 17.010 14.881 27.361 1.00 52.34 216 GLY A CA 1
ATOM 1741 C C . GLY A 1 216 ? 16.865 15.689 26.069 1.00 52.34 216 GLY A C 1
ATOM 1742 O O . GLY A 1 216 ? 17.176 16.876 26.095 1.00 52.34 216 GLY A O 1
ATOM 1743 N N . LEU A 1 217 ? 16.300 15.141 24.984 1.00 51.16 217 LEU A N 1
ATOM 1744 C CA . LEU A 1 217 ? 15.678 15.961 23.922 1.00 51.16 217 LEU A CA 1
ATOM 1745 C C . LEU A 1 217 ? 14.331 16.519 24.400 1.00 51.16 217 LEU A C 1
ATOM 1747 O O . LEU A 1 217 ? 13.281 16.354 23.788 1.00 51.16 217 LEU A O 1
ATOM 1751 N N . VAL A 1 218 ? 14.362 17.162 25.563 1.00 46.69 218 VAL A N 1
ATOM 1752 C CA . VAL A 1 218 ? 13.237 17.910 26.098 1.00 46.69 218 VAL A CA 1
ATOM 1753 C C . VAL A 1 218 ? 13.239 19.226 25.334 1.00 46.69 218 VAL A C 1
ATOM 1755 O O . VAL A 1 218 ? 13.962 20.163 25.676 1.00 46.69 218 VAL A O 1
ATOM 1758 N N . ARG A 1 219 ? 12.434 19.291 24.264 1.00 53.28 219 ARG A N 1
ATOM 1759 C CA . ARG A 1 219 ? 11.891 20.579 23.807 1.00 53.28 219 ARG A CA 1
ATOM 1760 C C . ARG A 1 219 ? 11.308 21.264 25.051 1.00 53.28 219 ARG A C 1
ATOM 1762 O O . ARG A 1 219 ? 10.801 20.559 25.922 1.00 53.28 219 ARG A O 1
ATOM 1769 N N . GLN A 1 220 ? 11.505 22.581 25.184 1.00 52.28 220 GLN A N 1
ATOM 1770 C CA . GLN A 1 220 ? 11.194 23.348 26.404 1.00 52.28 220 GLN A CA 1
ATOM 1771 C C . GLN A 1 220 ? 9.925 22.837 27.103 1.00 52.28 220 GLN A C 1
ATOM 1773 O O . GLN A 1 220 ? 8.968 22.533 26.394 1.00 52.28 220 GLN A O 1
ATOM 1778 N N . PRO A 1 221 ? 9.897 22.754 28.451 1.00 57.12 221 PRO A N 1
ATOM 1779 C CA . PRO A 1 221 ? 8.762 22.202 29.181 1.00 57.12 221 PRO A CA 1
ATOM 1780 C C . PRO A 1 221 ? 7.476 22.862 28.697 1.00 57.12 221 PRO A C 1
ATOM 1782 O O . PRO A 1 221 ? 7.250 24.057 28.893 1.00 57.12 221 PRO A O 1
ATOM 1785 N N . HIS A 1 222 ? 6.679 22.081 27.978 1.00 67.62 222 HIS A N 1
ATOM 1786 C CA . HIS A 1 222 ? 5.476 22.590 27.362 1.00 67.62 222 HIS A CA 1
ATOM 1787 C C . HIS A 1 222 ? 4.412 22.816 28.442 1.00 67.62 222 HIS A C 1
ATOM 1789 O O . HIS A 1 222 ? 4.431 22.129 29.469 1.00 67.62 222 HIS A O 1
ATOM 1795 N N . PRO A 1 223 ? 3.460 23.743 28.232 1.00 79.69 223 PRO A N 1
ATOM 1796 C CA . PRO A 1 223 ? 2.345 23.886 29.155 1.00 79.69 223 PRO A CA 1
ATOM 1797 C C . PRO A 1 223 ? 1.632 22.531 29.313 1.00 79.69 223 PRO A C 1
ATOM 1799 O O . PRO A 1 223 ? 1.420 21.845 28.298 1.00 79.69 223 PRO A O 1
ATOM 1802 N N . PRO A 1 224 ? 1.310 22.126 30.555 1.00 85.00 224 PRO A N 1
ATOM 1803 C CA . PRO A 1 224 ? 0.660 20.851 30.820 1.00 85.00 224 PRO A CA 1
ATOM 1804 C C . PRO A 1 224 ? -0.710 20.812 30.142 1.00 85.00 224 PRO A C 1
ATOM 1806 O O . PRO A 1 224 ? -1.416 21.819 30.102 1.00 85.00 224 PRO A O 1
ATOM 1809 N N . LEU A 1 225 ? -1.075 19.649 29.607 1.00 88.56 225 LEU A N 1
ATOM 1810 C CA . LEU A 1 225 ? -2.399 19.374 29.075 1.00 88.56 225 LEU A CA 1
ATOM 1811 C C . LEU A 1 225 ? -3.422 19.542 30.190 1.00 88.56 225 LEU A C 1
ATOM 1813 O O . LEU A 1 225 ? -3.291 18.999 31.287 1.00 88.56 225 LEU A O 1
ATOM 1817 N N . THR A 1 226 ? -4.479 20.261 29.864 1.00 90.75 226 THR A N 1
ATOM 1818 C CA . THR A 1 226 ? -5.673 20.405 30.684 1.00 90.75 226 THR A CA 1
ATOM 1819 C C . THR A 1 226 ? -6.841 19.702 30.001 1.00 90.75 226 THR A C 1
ATOM 1821 O O . THR A 1 226 ? -6.812 19.423 28.803 1.00 90.75 226 THR A O 1
ATOM 1824 N N . LEU A 1 227 ? -7.914 19.416 30.740 1.00 89.25 227 LEU A N 1
ATOM 1825 C CA . LEU A 1 227 ? -9.118 18.840 30.127 1.00 89.25 227 LEU A CA 1
ATOM 1826 C C . LEU A 1 227 ? -9.772 19.791 29.111 1.00 89.25 227 LEU A C 1
ATOM 1828 O O . LEU A 1 227 ? -10.452 19.325 28.203 1.00 89.25 227 LEU A O 1
ATOM 1832 N N . GLU A 1 228 ? -9.537 21.101 29.224 1.00 89.62 228 GLU A N 1
ATOM 1833 C CA . GLU A 1 228 ? -10.011 22.104 28.260 1.00 89.62 228 GLU A CA 1
ATOM 1834 C C . GLU A 1 228 ? -9.307 21.991 26.899 1.00 89.62 228 GLU A C 1
ATOM 1836 O O . GLU A 1 228 ? -9.838 22.427 25.878 1.00 89.62 228 GLU A O 1
ATOM 1841 N N . ASP A 1 229 ? -8.131 21.358 26.865 1.00 87.44 229 ASP A N 1
ATOM 1842 C CA . ASP A 1 229 ? -7.366 21.115 25.643 1.00 87.44 229 ASP A CA 1
ATOM 1843 C C . ASP A 1 229 ? -7.910 19.950 24.809 1.00 87.44 229 ASP A C 1
ATOM 1845 O O . ASP A 1 229 ? -7.484 19.758 23.667 1.00 87.44 229 ASP A O 1
ATOM 1849 N N . ILE A 1 230 ? -8.842 19.175 25.366 1.00 89.62 230 ILE A N 1
ATOM 1850 C CA . ILE A 1 230 ? -9.398 17.971 24.760 1.00 89.62 230 ILE A CA 1
ATOM 1851 C C . ILE A 1 230 ? -10.823 18.273 24.312 1.00 89.62 230 ILE A C 1
ATOM 1853 O O . ILE A 1 230 ? -11.703 18.570 25.119 1.00 89.62 230 ILE A O 1
ATOM 1857 N N . GLU A 1 231 ? -11.076 18.163 23.006 1.00 87.06 231 GLU A N 1
ATOM 1858 C CA . GLU A 1 231 ? -12.435 18.310 22.488 1.00 87.06 231 GLU A CA 1
ATOM 1859 C C . GLU A 1 231 ? -13.386 17.301 23.162 1.00 87.06 231 GLU A C 1
ATOM 1861 O O . GLU A 1 231 ? -12.998 16.142 23.373 1.00 87.06 231 GLU A O 1
ATOM 1866 N N . PRO A 1 232 ? -14.644 17.696 23.447 1.00 87.12 232 PRO A N 1
ATOM 1867 C CA . PRO A 1 232 ? -15.635 16.795 24.015 1.00 87.12 232 PRO A CA 1
ATOM 1868 C C . PRO A 1 232 ? -15.695 15.475 23.248 1.00 87.12 232 PRO A C 1
ATOM 1870 O O . PRO A 1 232 ? -15.881 15.441 22.028 1.00 87.12 232 PRO A O 1
ATOM 1873 N N . GLY A 1 233 ? -15.517 14.379 23.986 1.00 83.88 233 GLY A N 1
ATOM 1874 C CA . GLY A 1 233 ? -15.471 13.050 23.404 1.00 83.88 233 GLY A CA 1
ATOM 1875 C C . GLY A 1 233 ? -16.773 12.676 22.698 1.00 83.88 233 GLY A C 1
ATOM 1876 O O . GLY A 1 233 ? -17.861 13.083 23.118 1.00 83.88 233 GLY A O 1
ATOM 1877 N N . PRO A 1 234 ? -16.706 11.866 21.630 1.00 87.06 234 PRO A N 1
ATOM 1878 C CA . PRO A 1 234 ? -17.906 11.264 21.087 1.00 87.06 234 PRO A CA 1
ATOM 1879 C C . PRO A 1 234 ? -18.513 10.334 22.139 1.00 87.06 234 PRO A C 1
ATOM 1881 O O . PRO A 1 234 ? -17.801 9.727 22.937 1.00 87.06 234 PRO A O 1
ATOM 1884 N N . GLY A 1 235 ? -19.837 10.170 22.102 1.00 89.19 235 GLY A N 1
ATOM 1885 C CA . GLY A 1 235 ? -20.498 9.148 22.912 1.00 89.19 235 GLY A CA 1
ATOM 1886 C C . GLY A 1 235 ? -19.934 7.746 22.640 1.00 89.19 235 GLY A C 1
ATOM 1887 O O . GLY A 1 235 ? -19.240 7.518 21.641 1.00 89.19 235 GLY A O 1
ATOM 1888 N N . LEU A 1 236 ? -20.257 6.790 23.512 1.00 90.62 236 LEU A N 1
ATOM 1889 C CA . LEU A 1 236 ? -19.866 5.394 23.318 1.00 90.62 236 LEU A CA 1
ATOM 1890 C C . LEU A 1 236 ? -20.334 4.884 21.953 1.00 90.62 236 LEU A C 1
ATOM 1892 O O . LEU A 1 236 ? -21.445 5.176 21.504 1.00 90.62 236 LEU A O 1
ATOM 1896 N N . ARG A 1 237 ? -19.457 4.137 21.278 1.00 87.38 237 ARG A N 1
ATOM 1897 C CA . ARG A 1 237 ? -19.707 3.573 19.956 1.00 87.38 237 ARG A CA 1
ATOM 1898 C C . ARG A 1 237 ? -20.980 2.736 20.005 1.00 87.38 237 ARG A C 1
ATOM 1900 O O . ARG A 1 237 ? -21.059 1.753 20.731 1.00 87.38 237 ARG A O 1
ATOM 1907 N N . ASN A 1 238 ? -21.915 3.074 19.129 1.00 85.00 238 ASN A N 1
ATOM 1908 C CA . ASN A 1 238 ? -23.125 2.311 18.897 1.00 85.00 238 ASN A CA 1
ATOM 1909 C C . ASN A 1 238 ? -23.286 2.087 17.391 1.00 85.00 238 ASN A C 1
ATOM 1911 O O . ASN A 1 238 ? -23.379 3.045 16.623 1.00 85.00 238 ASN A O 1
ATOM 1915 N N . ILE A 1 239 ? -23.288 0.826 16.964 1.00 79.00 239 ILE A N 1
ATOM 1916 C CA . ILE A 1 239 ? -23.478 0.444 15.557 1.00 79.00 239 ILE A CA 1
ATOM 1917 C C . ILE A 1 239 ? -24.923 0.039 15.249 1.00 79.00 239 ILE A C 1
ATOM 1919 O O . ILE A 1 239 ? -25.269 -0.072 14.076 1.00 79.00 239 ILE A O 1
ATOM 1923 N N . GLU A 1 240 ? -25.752 -0.152 16.277 1.00 77.19 240 GLU A N 1
ATOM 1924 C CA . GLU A 1 240 ? -27.129 -0.616 16.157 1.00 77.19 240 GLU A CA 1
ATOM 1925 C C . GLU A 1 240 ? -28.095 0.560 16.336 1.00 77.19 240 GLU A C 1
ATOM 1927 O O . GLU A 1 240 ? -28.191 1.119 17.431 1.00 77.19 240 GLU A O 1
ATOM 1932 N N . PRO A 1 241 ? -28.854 0.937 15.292 1.00 71.69 241 PRO A N 1
ATOM 1933 C CA . PRO A 1 241 ? -29.837 2.017 15.392 1.00 71.69 241 PRO A CA 1
ATOM 1934 C C . PRO A 1 241 ? -30.913 1.772 16.460 1.00 71.69 241 PRO A C 1
ATOM 1936 O O . PRO A 1 241 ? -31.505 2.719 16.967 1.00 71.69 241 PRO A O 1
ATOM 1939 N N . LEU A 1 242 ? -31.162 0.503 16.804 1.00 71.00 242 LEU A N 1
ATOM 1940 C CA . LEU A 1 242 ? -32.148 0.100 17.809 1.00 71.00 242 LEU A CA 1
ATOM 1941 C C . LEU A 1 242 ? -31.735 0.491 19.236 1.00 71.00 242 LEU A C 1
ATOM 1943 O O . LEU A 1 242 ? -32.600 0.758 20.062 1.00 71.00 242 LEU A O 1
ATOM 1947 N N . ASN A 1 243 ? -30.433 0.625 19.503 1.00 73.56 243 ASN A N 1
ATOM 1948 C CA . ASN A 1 243 ? -29.900 1.028 20.810 1.00 73.56 243 ASN A CA 1
ATOM 1949 C C . ASN A 1 243 ? -29.701 2.553 20.912 1.00 73.56 243 ASN A C 1
ATOM 1951 O O . ASN A 1 243 ? -28.932 3.042 21.740 1.00 73.56 243 ASN A O 1
ATOM 1955 N N . GLY A 1 244 ? -30.359 3.316 20.033 1.00 79.69 244 GLY A N 1
ATOM 1956 C CA . GLY A 1 244 ? -30.287 4.772 19.970 1.00 79.69 244 GLY A CA 1
ATOM 1957 C C . GLY A 1 244 ? -29.433 5.291 18.814 1.00 79.69 244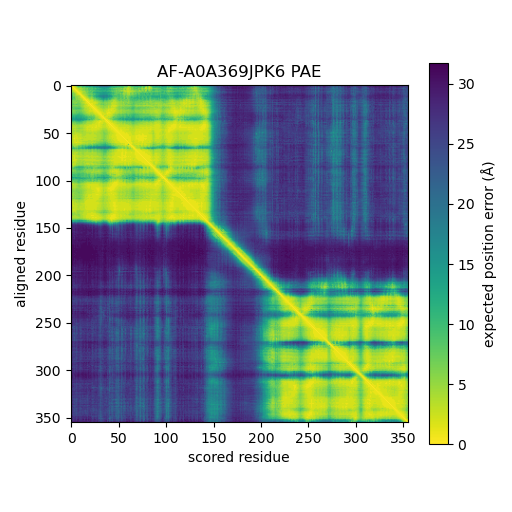 GLY A C 1
ATOM 1958 O O . GLY A 1 244 ? -29.212 4.626 17.801 1.00 79.69 244 GLY A O 1
ATOM 1959 N N . ARG A 1 245 ? -28.952 6.534 18.940 1.00 84.50 245 ARG A N 1
ATOM 1960 C CA . ARG A 1 245 ? -28.194 7.202 17.873 1.00 84.50 245 ARG A CA 1
ATOM 1961 C C . ARG A 1 245 ? -26.941 6.392 17.527 1.00 84.50 245 ARG A C 1
ATOM 1963 O O . ARG A 1 245 ? -26.143 6.072 18.403 1.00 84.50 245 ARG A O 1
ATOM 1970 N N . VAL A 1 246 ? -26.745 6.109 16.239 1.00 85.12 246 VAL A N 1
ATOM 1971 C CA . VAL A 1 246 ? -25.533 5.439 15.749 1.00 85.12 246 VAL A CA 1
ATOM 1972 C C . VAL A 1 246 ? -24.331 6.351 15.982 1.00 85.12 246 VAL A C 1
ATOM 1974 O O . VAL A 1 246 ? -24.233 7.436 15.400 1.00 85.12 246 VAL A O 1
ATOM 1977 N N . VAL A 1 247 ? -23.388 5.887 16.797 1.00 86.38 247 VAL A N 1
ATOM 1978 C CA . VAL A 1 247 ? -22.119 6.563 17.063 1.00 86.38 247 VAL A CA 1
ATOM 1979 C C . VAL A 1 247 ? -20.986 5.709 16.512 1.00 86.38 247 VAL A C 1
ATOM 1981 O O . VAL A 1 247 ? -20.756 4.576 16.930 1.00 86.38 247 VAL A O 1
ATOM 1984 N N . LYS A 1 248 ? -20.260 6.254 15.535 1.00 87.88 248 LYS A N 1
ATOM 1985 C CA . LYS A 1 248 ? -19.133 5.557 14.903 1.00 87.88 248 LYS A CA 1
ATOM 1986 C C . LYS A 1 248 ? -17.933 5.486 15.848 1.00 87.88 248 LYS A C 1
ATOM 1988 O O . LYS A 1 248 ? -17.803 6.305 16.758 1.00 87.88 248 LYS A O 1
ATOM 1993 N N . LEU A 1 249 ? -17.041 4.533 15.580 1.00 88.38 249 LEU A N 1
ATOM 1994 C CA . LEU A 1 249 ? -15.757 4.452 16.267 1.00 88.38 249 LEU A CA 1
ATOM 1995 C C . LEU A 1 249 ? -14.942 5.725 16.011 1.00 88.38 249 LEU A C 1
ATOM 1997 O O . LEU A 1 249 ? -14.763 6.128 14.858 1.00 88.38 249 LEU A O 1
ATOM 2001 N N . HIS A 1 250 ? -14.442 6.311 17.088 1.00 90.38 250 HIS A N 1
ATOM 2002 C CA . HIS A 1 250 ? -13.462 7.381 17.087 1.00 90.38 250 HIS A CA 1
ATOM 2003 C C . HIS A 1 250 ? -12.362 7.042 18.092 1.00 90.38 250 HIS A C 1
ATOM 2005 O O . HIS A 1 250 ? -12.592 6.356 19.090 1.00 90.38 250 HIS A O 1
ATOM 2011 N N . ALA A 1 251 ? -11.170 7.533 17.798 1.00 91.44 251 ALA A N 1
ATOM 2012 C CA . ALA A 1 251 ? -9.987 7.400 18.621 1.00 91.44 251 ALA A CA 1
ATOM 2013 C C . ALA A 1 251 ? -9.497 8.800 18.993 1.00 91.44 251 ALA A C 1
ATOM 2015 O O . ALA A 1 251 ? -9.437 9.668 18.122 1.00 91.44 251 ALA A O 1
ATOM 2016 N N . LEU A 1 252 ? -9.163 9.003 20.263 1.00 93.94 252 LEU A N 1
ATOM 2017 C CA . LEU A 1 252 ? -8.414 10.164 20.717 1.00 93.94 252 LEU A CA 1
ATOM 2018 C C . LEU A 1 252 ? -6.945 9.883 20.439 1.00 93.94 252 LEU A C 1
ATOM 2020 O O . LEU A 1 252 ? -6.419 8.849 20.868 1.00 93.94 252 LEU A O 1
ATOM 2024 N N . CYS A 1 253 ? -6.298 10.761 19.683 1.00 92.88 253 CYS A N 1
ATOM 2025 C CA . CYS A 1 253 ? -4.950 10.499 19.210 1.00 92.88 253 CYS A CA 1
ATOM 2026 C C . CYS A 1 253 ? -4.096 11.754 19.039 1.00 92.88 253 CYS A C 1
ATOM 2028 O O . CYS A 1 253 ? -4.603 12.819 18.689 1.00 92.88 253 CYS A O 1
ATOM 2030 N N . PHE A 1 254 ? -2.785 11.583 19.201 1.00 92.62 254 PHE A N 1
ATOM 2031 C CA . PHE A 1 254 ? -1.775 12.549 18.778 1.00 92.62 254 PHE A CA 1
ATOM 2032 C C . PHE A 1 254 ? -1.402 12.284 17.328 1.00 92.62 254 PHE A C 1
ATOM 2034 O O . PHE A 1 254 ? -1.002 11.174 16.974 1.00 92.62 254 PHE A O 1
ATOM 2041 N N . ILE A 1 255 ? -1.551 13.300 16.485 1.00 89.69 255 ILE A N 1
ATOM 2042 C CA . ILE A 1 255 ? -1.332 13.170 15.048 1.00 89.69 255 ILE A CA 1
ATOM 2043 C C . ILE A 1 255 ? 0.093 13.544 14.702 1.00 89.69 255 ILE A C 1
ATOM 2045 O O . ILE A 1 255 ? 0.531 14.660 14.981 1.00 89.69 255 ILE A O 1
ATOM 2049 N N . MET A 1 256 ? 0.751 12.634 13.994 1.00 86.62 256 MET A N 1
ATOM 2050 C CA . MET A 1 256 ? 2.097 12.821 13.493 1.00 86.62 256 MET A CA 1
ATOM 2051 C C . MET A 1 256 ? 2.086 12.731 11.970 1.00 86.62 256 MET A C 1
ATOM 2053 O O . MET A 1 256 ? 1.646 11.748 11.364 1.00 86.62 256 MET A O 1
ATOM 2057 N N . THR A 1 257 ? 2.533 13.801 11.333 1.00 83.06 257 THR A N 1
ATOM 2058 C CA . THR A 1 257 ? 2.788 13.819 9.894 1.00 83.06 257 THR A CA 1
ATOM 2059 C C . THR A 1 257 ? 4.089 13.079 9.581 1.00 83.06 257 THR A C 1
ATOM 2061 O O . THR A 1 257 ? 4.916 12.856 10.463 1.00 83.06 257 THR A O 1
ATOM 2064 N N . TYR A 1 258 ? 4.290 12.698 8.317 1.00 77.62 258 TYR A N 1
ATOM 2065 C CA . TYR A 1 258 ? 5.549 12.077 7.893 1.00 77.62 258 TYR A CA 1
ATOM 2066 C C . TYR A 1 258 ? 6.753 13.000 8.124 1.00 77.62 258 TYR A C 1
ATOM 2068 O O . TYR A 1 258 ? 7.751 12.563 8.680 1.00 77.62 258 TYR A O 1
ATOM 2076 N N . SER A 1 259 ? 6.620 14.296 7.830 1.00 79.94 259 SER A N 1
ATOM 2077 C CA . SER A 1 259 ? 7.682 15.277 8.083 1.00 79.94 259 SER A CA 1
ATOM 2078 C C . SER A 1 259 ? 8.033 15.410 9.569 1.00 79.94 259 SER A C 1
ATOM 2080 O O . SER A 1 259 ? 9.204 15.538 9.910 1.00 79.94 259 SER A O 1
ATOM 2082 N N . GLU A 1 260 ? 7.045 15.327 10.463 1.00 84.75 260 GLU A N 1
ATOM 2083 C CA . GLU A 1 260 ? 7.295 15.318 11.913 1.00 84.75 260 GLU A CA 1
ATOM 2084 C C . GLU A 1 260 ? 7.976 14.028 12.365 1.00 84.75 260 GLU A C 1
ATOM 2086 O O . GLU A 1 260 ? 8.827 14.060 13.245 1.00 84.75 260 GLU A O 1
ATOM 2091 N N . LEU A 1 261 ? 7.630 12.891 11.759 1.00 83.56 261 LEU A N 1
ATOM 2092 C CA . LEU A 1 261 ? 8.289 11.616 12.033 1.00 83.56 261 LEU A CA 1
ATOM 2093 C C . LEU A 1 261 ? 9.748 11.610 11.563 1.00 83.56 261 LEU A C 1
ATOM 2095 O O . LEU A 1 261 ? 10.603 11.061 12.253 1.00 83.56 261 LEU A O 1
ATOM 2099 N N . GLU A 1 262 ? 10.041 12.236 10.424 1.00 81.44 262 GLU A N 1
ATOM 2100 C CA . GLU A 1 262 ? 11.411 12.459 9.953 1.00 81.44 262 GLU A CA 1
ATOM 2101 C C . GLU A 1 262 ? 12.211 13.340 10.907 1.00 81.44 262 GLU A C 1
ATOM 2103 O O . GLU A 1 262 ? 13.361 13.033 11.209 1.00 81.44 262 GLU A O 1
ATOM 2108 N N . GLU A 1 263 ? 11.621 14.448 11.356 1.00 84.19 263 GLU A N 1
ATOM 2109 C CA . GLU A 1 263 ? 12.247 15.358 12.315 1.00 84.19 263 GLU A CA 1
ATOM 2110 C C . GLU A 1 263 ? 12.505 14.645 13.643 1.00 84.19 263 GLU A C 1
ATOM 2112 O O . GLU A 1 263 ? 13.624 14.663 14.143 1.00 84.19 263 GLU A O 1
ATOM 2117 N N . TRP A 1 264 ? 11.519 13.901 14.143 1.00 87.12 264 TRP A N 1
ATOM 2118 C CA . TRP A 1 264 ? 11.674 13.081 15.336 1.00 87.12 264 TRP A CA 1
ATOM 2119 C C . TRP A 1 264 ? 12.773 12.023 15.168 1.00 87.12 264 TRP A C 1
ATOM 2121 O O . TRP A 1 264 ? 13.587 11.828 16.068 1.00 87.12 264 TRP A O 1
ATOM 2131 N N . GLY A 1 265 ? 12.839 11.359 14.008 1.00 83.19 265 GLY A N 1
ATOM 2132 C CA . GLY A 1 265 ? 13.893 10.397 13.691 1.00 83.19 265 GLY A CA 1
ATOM 2133 C C . GLY A 1 265 ? 15.284 11.034 13.678 1.00 83.19 265 GLY A C 1
ATOM 2134 O O . GLY A 1 265 ? 16.217 10.455 14.233 1.00 83.19 265 GLY A O 1
ATOM 2135 N N . ARG A 1 266 ? 15.411 12.244 13.112 1.00 81.19 266 ARG A N 1
ATOM 2136 C CA . ARG A 1 266 ? 16.647 13.045 13.136 1.00 81.19 266 ARG A CA 1
ATOM 2137 C C . ARG A 1 266 ? 17.074 13.394 14.551 1.00 81.19 266 ARG A C 1
ATOM 2139 O O . ARG A 1 266 ? 18.226 13.158 14.896 1.00 81.19 266 ARG A O 1
ATOM 2146 N N . ASP A 1 267 ? 16.146 13.907 15.353 1.00 83.44 267 ASP A N 1
ATOM 2147 C CA . ASP A 1 267 ? 16.398 14.294 16.741 1.00 83.44 267 ASP A CA 1
ATOM 2148 C C . ASP A 1 267 ? 16.947 13.097 17.543 1.00 83.44 267 ASP A C 1
ATOM 2150 O O . ASP A 1 267 ? 17.868 13.237 18.346 1.00 83.44 267 ASP A O 1
ATOM 2154 N N . HIS A 1 268 ? 16.456 11.889 17.261 1.00 79.44 268 HIS A N 1
ATOM 2155 C CA . HIS A 1 268 ? 16.830 10.663 17.968 1.00 79.44 268 HIS A CA 1
ATOM 2156 C C . HIS A 1 268 ? 17.955 9.853 17.303 1.00 79.44 268 HIS A C 1
ATOM 2158 O O . HIS A 1 268 ? 18.122 8.679 17.638 1.00 79.44 268 HIS A O 1
ATOM 2164 N N . ASP A 1 269 ? 18.731 10.446 16.385 1.00 75.94 269 ASP A N 1
ATOM 2165 C CA . ASP A 1 269 ? 19.825 9.778 15.655 1.00 75.94 269 ASP A CA 1
ATOM 2166 C C . ASP A 1 269 ? 19.407 8.459 14.979 1.00 75.94 269 ASP A C 1
ATOM 2168 O O . ASP A 1 269 ? 20.205 7.536 14.770 1.00 75.94 269 ASP A O 1
ATOM 2172 N N . ILE A 1 270 ? 18.132 8.333 14.620 1.00 74.88 270 ILE A N 1
ATOM 2173 C CA . ILE A 1 270 ? 17.672 7.191 13.848 1.00 74.88 270 ILE A CA 1
ATOM 2174 C C . ILE A 1 270 ? 18.224 7.389 12.448 1.00 74.88 270 ILE A C 1
ATOM 2176 O O . ILE A 1 270 ? 17.763 8.262 11.717 1.00 74.88 270 ILE A O 1
ATOM 2180 N N . VAL A 1 271 ? 19.259 6.599 12.136 1.00 59.22 271 VAL A N 1
ATOM 2181 C CA . VAL A 1 271 ? 20.066 6.665 10.913 1.00 59.22 271 VAL A CA 1
ATOM 2182 C C . VAL A 1 271 ? 19.203 7.090 9.730 1.00 59.22 271 VAL A C 1
ATOM 2184 O O . VAL A 1 271 ? 18.365 6.323 9.251 1.00 59.22 271 VAL A O 1
ATOM 2187 N N . LEU A 1 272 ? 19.438 8.316 9.257 1.00 53.03 272 LEU A N 1
ATOM 2188 C CA . LEU A 1 272 ? 18.939 8.801 7.980 1.00 53.03 272 LEU A CA 1
ATOM 2189 C C . LEU A 1 272 ? 19.677 8.050 6.871 1.00 53.03 272 LEU A C 1
ATOM 2191 O O . LEU A 1 272 ? 20.586 8.568 6.227 1.00 53.03 272 LEU A O 1
ATOM 2195 N N . THR A 1 273 ? 19.333 6.784 6.669 1.00 51.22 273 THR A N 1
ATOM 2196 C CA . THR A 1 273 ? 19.627 6.135 5.397 1.00 51.22 273 THR A CA 1
ATOM 2197 C C . THR A 1 273 ? 18.931 6.941 4.300 1.00 51.22 273 THR A C 1
ATOM 2199 O O . THR A 1 273 ? 17.838 7.460 4.534 1.00 51.22 273 THR A O 1
ATOM 2202 N N . SER A 1 274 ? 19.488 6.996 3.088 1.00 48.25 274 SER A N 1
ATOM 2203 C CA . SER A 1 274 ? 18.791 7.572 1.921 1.00 48.25 274 SER A CA 1
ATOM 2204 C C . SER A 1 274 ? 17.446 6.876 1.615 1.00 48.25 274 SER A C 1
ATOM 2206 O O . SER A 1 274 ? 16.641 7.372 0.829 1.00 48.25 274 SER A O 1
ATOM 2208 N N . GLU A 1 275 ? 17.163 5.754 2.285 1.00 57.78 275 GLU A N 1
ATOM 2209 C CA . GLU A 1 275 ? 15.891 5.039 2.297 1.00 57.78 275 GLU A CA 1
ATOM 2210 C C . GLU A 1 275 ? 14.837 5.709 3.200 1.00 57.78 275 GLU A C 1
ATOM 2212 O O . GLU A 1 275 ? 14.682 5.388 4.383 1.00 57.78 275 GLU A O 1
ATOM 2217 N N . TYR A 1 276 ? 14.051 6.599 2.598 1.00 59.16 276 TYR A N 1
ATOM 2218 C CA . TYR A 1 276 ? 12.909 7.284 3.215 1.00 59.16 276 TYR A CA 1
ATOM 2219 C C . TYR A 1 276 ? 11.932 6.333 3.943 1.00 59.16 276 TYR A C 1
ATOM 2221 O O . TYR A 1 276 ? 11.522 6.574 5.078 1.00 59.16 276 TYR A O 1
ATOM 2229 N N . ASP A 1 277 ? 11.600 5.195 3.327 1.00 62.81 277 ASP A N 1
ATOM 2230 C CA . ASP A 1 277 ? 10.675 4.210 3.904 1.00 62.81 277 ASP A CA 1
ATOM 2231 C C . ASP A 1 277 ? 11.264 3.457 5.105 1.00 62.81 277 ASP A C 1
ATOM 2233 O O . ASP A 1 277 ? 10.527 3.072 6.020 1.00 62.81 277 ASP A O 1
ATOM 2237 N N . LEU A 1 278 ? 12.578 3.211 5.105 1.00 63.34 278 LEU A N 1
ATOM 2238 C CA . LEU A 1 278 ? 13.246 2.486 6.183 1.00 63.34 278 LEU A CA 1
ATOM 2239 C C . LEU A 1 278 ? 13.306 3.349 7.439 1.00 63.34 278 LEU A C 1
ATOM 2241 O O . LEU A 1 278 ? 12.932 2.882 8.514 1.00 63.34 278 LEU A O 1
ATOM 2245 N N . MET A 1 279 ? 13.692 4.616 7.286 1.00 71.25 279 MET A N 1
ATOM 2246 C CA . MET A 1 279 ? 13.731 5.582 8.380 1.00 71.25 279 MET A CA 1
ATOM 2247 C C . MET A 1 279 ? 12.360 5.694 9.061 1.00 71.25 279 MET A C 1
ATOM 2249 O O . MET A 1 279 ? 12.275 5.532 10.277 1.00 71.25 279 MET A O 1
ATOM 2253 N N . HIS A 1 280 ? 11.268 5.802 8.297 1.00 73.75 280 HIS A N 1
ATOM 2254 C CA . HIS A 1 280 ? 9.916 5.843 8.862 1.00 73.75 280 HIS A CA 1
ATOM 2255 C C . HIS A 1 280 ? 9.539 4.580 9.636 1.00 73.75 280 HIS A C 1
ATOM 2257 O O . HIS A 1 280 ? 8.885 4.656 10.676 1.00 73.75 280 HIS A O 1
ATOM 2263 N N . ARG A 1 281 ? 9.930 3.400 9.140 1.00 71.25 281 ARG A N 1
ATOM 2264 C CA . ARG A 1 281 ? 9.655 2.129 9.825 1.00 71.25 281 ARG A CA 1
ATOM 2265 C C . ARG A 1 281 ? 10.436 2.006 11.122 1.00 71.25 281 ARG A C 1
ATOM 2267 O O . ARG A 1 281 ? 9.867 1.563 12.117 1.00 71.25 281 ARG A O 1
ATOM 2274 N N . VAL A 1 282 ? 11.714 2.379 11.112 1.00 73.06 282 VAL A N 1
ATOM 2275 C CA . VAL A 1 282 ? 12.560 2.331 12.308 1.00 73.06 282 VAL A CA 1
ATOM 2276 C C . VAL A 1 282 ? 12.068 3.355 13.324 1.00 73.06 282 VAL A C 1
ATOM 2278 O O . VAL A 1 282 ? 11.820 2.973 14.463 1.00 73.06 282 VAL A O 1
ATOM 2281 N N . ALA A 1 283 ? 11.814 4.598 12.907 1.00 80.69 283 ALA A N 1
ATOM 2282 C CA . ALA A 1 283 ? 11.260 5.643 13.763 1.00 80.69 283 ALA A CA 1
ATOM 2283 C C . ALA A 1 283 ? 9.942 5.203 14.410 1.00 80.69 283 ALA A C 1
ATOM 2285 O O . ALA A 1 283 ? 9.821 5.227 15.636 1.00 80.69 283 ALA A O 1
ATOM 2286 N N . TRP A 1 284 ? 8.996 4.675 13.623 1.00 80.94 284 TRP A N 1
ATOM 2287 C CA . TRP A 1 284 ? 7.750 4.173 14.195 1.00 80.94 284 TRP A CA 1
ATOM 2288 C C . TRP A 1 284 ? 7.938 2.993 15.128 1.00 80.94 284 TRP A C 1
ATOM 2290 O O . TRP A 1 284 ? 7.289 2.940 16.170 1.00 80.94 284 TRP A O 1
ATOM 2300 N N . SER A 1 285 ? 8.806 2.047 14.775 1.00 77.31 285 SER A N 1
ATOM 2301 C CA . SER A 1 285 ? 9.081 0.913 15.646 1.00 77.31 285 SER A CA 1
ATOM 2302 C C . SER A 1 285 ? 9.692 1.362 16.971 1.00 77.31 285 SER A C 1
ATOM 2304 O O . SER A 1 285 ? 9.380 0.754 17.993 1.00 77.31 285 SER A O 1
ATOM 2306 N N . THR A 1 286 ? 10.545 2.388 16.967 1.00 80.19 286 THR A N 1
ATOM 2307 C CA . THR A 1 286 ? 11.153 2.940 18.181 1.00 80.19 286 THR A CA 1
ATOM 2308 C C . THR A 1 286 ? 10.101 3.623 19.042 1.00 80.19 286 THR A C 1
ATOM 2310 O O . THR A 1 286 ? 9.984 3.280 20.216 1.00 80.19 286 THR A O 1
ATOM 2313 N N . ILE A 1 287 ? 9.268 4.490 18.454 1.00 83.56 287 ILE A N 1
ATOM 2314 C CA . ILE A 1 287 ? 8.152 5.127 19.167 1.00 83.56 287 ILE A CA 1
ATOM 2315 C C . ILE A 1 287 ? 7.248 4.059 19.783 1.00 83.56 287 ILE A C 1
ATOM 2317 O O . ILE A 1 287 ? 7.002 4.074 20.982 1.00 83.56 287 ILE A O 1
ATOM 2321 N N . CYS A 1 288 ? 6.818 3.071 18.999 1.00 80.69 288 CYS A N 1
ATOM 2322 C CA . CYS A 1 288 ? 5.916 2.026 19.472 1.00 80.69 288 CYS A CA 1
ATOM 2323 C C . CYS A 1 288 ? 6.471 1.222 20.657 1.00 80.69 288 CYS A C 1
ATOM 2325 O O . CYS A 1 288 ? 5.693 0.800 21.506 1.00 80.69 288 CYS A O 1
ATOM 2327 N N . LYS A 1 289 ? 7.791 0.997 20.723 1.00 78.25 289 LYS A N 1
ATOM 2328 C CA . LYS A 1 289 ? 8.424 0.318 21.867 1.00 78.25 289 LYS A CA 1
ATOM 2329 C C . LYS A 1 289 ? 8.542 1.211 23.101 1.00 78.25 289 LYS A C 1
ATOM 2331 O O . LYS A 1 289 ? 8.615 0.681 24.203 1.00 78.25 289 LYS A O 1
ATOM 2336 N N . ALA A 1 290 ? 8.597 2.526 22.915 1.00 81.94 290 ALA A N 1
ATOM 2337 C CA . ALA A 1 290 ? 8.678 3.491 24.003 1.00 81.94 290 ALA A CA 1
ATOM 2338 C C . ALA A 1 290 ? 7.308 3.847 24.594 1.00 81.94 290 ALA A C 1
ATOM 2340 O O . ALA A 1 290 ? 7.231 4.244 25.753 1.00 81.94 290 ALA A O 1
ATOM 2341 N N . LEU A 1 291 ? 6.239 3.724 23.804 1.00 83.50 291 LEU A N 1
ATOM 2342 C CA . LEU A 1 291 ? 4.897 4.109 24.223 1.00 83.50 291 LEU A CA 1
ATOM 2343 C C . LEU A 1 291 ? 4.394 3.291 25.429 1.00 83.50 291 LEU A C 1
ATOM 2345 O O . LEU A 1 291 ? 4.512 2.062 25.432 1.00 83.50 291 LEU A O 1
ATOM 2349 N N . PRO A 1 292 ? 3.752 3.942 26.417 1.00 82.50 292 PRO A N 1
ATOM 2350 C CA . PRO A 1 292 ? 3.139 3.246 27.538 1.00 82.50 292 PRO A CA 1
ATOM 2351 C C . PRO A 1 292 ? 1.941 2.411 27.072 1.00 82.50 292 PRO A C 1
ATOM 2353 O O . PRO A 1 292 ? 1.107 2.852 26.274 1.00 82.50 292 PRO A O 1
ATOM 2356 N N . HIS A 1 293 ? 1.810 1.195 27.601 1.00 77.69 293 HIS A N 1
ATOM 2357 C CA . HIS A 1 293 ? 0.617 0.380 27.374 1.00 77.69 293 HIS A CA 1
ATOM 2358 C C . HIS A 1 293 ? -0.617 1.083 27.982 1.00 77.69 293 HIS A C 1
ATOM 2360 O O . HIS A 1 293 ? -0.508 1.582 29.099 1.00 77.69 293 HIS A O 1
ATOM 2366 N N . PRO A 1 294 ? -1.786 1.141 27.305 1.00 81.31 294 PRO A N 1
ATOM 2367 C CA . PRO A 1 294 ? -2.184 0.419 26.092 1.00 81.31 294 PRO A CA 1
ATOM 2368 C C . PRO A 1 294 ? -2.133 1.255 24.801 1.00 81.31 294 PRO A C 1
ATOM 2370 O O . PRO A 1 294 ? -2.985 1.069 23.927 1.00 81.31 294 PRO A O 1
ATOM 2373 N N . ALA A 1 295 ? -1.180 2.181 24.664 1.00 80.50 295 ALA A N 1
ATOM 2374 C CA . ALA A 1 295 ? -1.136 3.067 23.505 1.00 80.50 295 ALA A CA 1
ATOM 2375 C C . ALA A 1 295 ? -1.003 2.241 22.227 1.00 80.50 295 ALA A C 1
ATOM 2377 O O . ALA A 1 295 ? -0.284 1.240 22.165 1.00 80.50 295 ALA A O 1
ATOM 2378 N N . MET A 1 296 ? -1.711 2.670 21.191 1.00 81.56 296 MET A N 1
ATOM 2379 C CA . MET A 1 296 ? -1.678 2.026 19.885 1.00 81.56 296 MET A CA 1
ATOM 2380 C C . MET A 1 296 ? -1.327 3.046 18.825 1.00 81.56 296 MET A C 1
ATOM 2382 O O . MET A 1 296 ? -1.404 4.244 19.050 1.00 81.56 296 MET A O 1
ATOM 2386 N N . VAL A 1 297 ? -0.992 2.581 17.634 1.00 81.50 297 VAL A N 1
ATOM 2387 C CA . VAL A 1 297 ? -0.815 3.464 16.487 1.00 81.50 297 VAL A CA 1
ATOM 2388 C C . VAL A 1 297 ? -1.790 3.057 15.400 1.00 81.50 297 VAL A C 1
ATOM 2390 O O . VAL A 1 297 ? -2.064 1.877 15.170 1.00 81.50 297 VAL A O 1
ATOM 2393 N N . ALA A 1 298 ? -2.359 4.073 14.772 1.00 80.25 298 ALA A N 1
ATOM 2394 C CA . ALA A 1 298 ? -3.424 3.960 13.804 1.00 80.25 298 ALA A CA 1
ATOM 2395 C C . ALA A 1 298 ? -3.160 4.879 12.621 1.00 80.25 298 ALA A C 1
ATOM 2397 O O . ALA A 1 298 ? -2.542 5.932 12.754 1.00 80.25 298 ALA A O 1
ATOM 2398 N N . THR A 1 299 ? -3.736 4.535 11.475 1.00 80.62 299 THR A N 1
ATOM 2399 C CA . THR A 1 299 ? -4.014 5.542 10.455 1.00 80.62 299 THR A CA 1
ATOM 2400 C C . THR A 1 299 ? -5.370 6.156 10.759 1.00 80.62 299 THR A C 1
ATOM 2402 O O . THR A 1 299 ? -6.374 5.445 10.847 1.00 80.62 299 THR A O 1
ATOM 2405 N N . VAL A 1 300 ? -5.406 7.473 10.910 1.00 78.25 300 VAL A N 1
ATOM 2406 C CA . VAL A 1 300 ? -6.605 8.208 11.305 1.00 78.25 300 VAL A CA 1
ATOM 2407 C C . VAL A 1 300 ? -6.921 9.237 10.235 1.00 78.25 300 VAL A C 1
ATOM 2409 O O . VAL A 1 300 ? -6.036 9.890 9.679 1.00 78.25 300 VAL A O 1
ATOM 2412 N N . ARG A 1 301 ? -8.205 9.362 9.904 1.00 75.19 301 ARG A N 1
ATOM 2413 C CA . ARG A 1 301 ? -8.673 10.438 9.037 1.00 75.19 301 ARG A CA 1
ATOM 2414 C C . ARG A 1 301 ? -8.764 11.714 9.862 1.00 75.19 301 ARG A C 1
ATOM 2416 O O . ARG A 1 301 ? -9.538 11.751 10.820 1.00 75.19 301 ARG A O 1
ATOM 2423 N N . TYR A 1 302 ? -8.024 12.739 9.454 1.00 63.34 302 TYR A N 1
ATOM 2424 C CA . TYR A 1 302 ? -7.954 14.013 10.159 1.00 63.34 302 TYR A CA 1
ATOM 2425 C C . TYR A 1 302 ? -8.209 15.199 9.224 1.00 63.34 302 TYR A C 1
ATOM 2427 O O . TYR A 1 302 ? -7.773 15.203 8.075 1.00 63.34 302 TYR A O 1
ATOM 2435 N N . GLY A 1 303 ? -8.927 16.206 9.729 1.00 61.88 303 GLY A N 1
ATOM 2436 C CA . GLY A 1 303 ? -9.276 17.429 9.003 1.00 61.88 303 GLY A CA 1
ATOM 2437 C C . GLY A 1 303 ? -10.641 17.409 8.294 1.00 61.88 303 GLY A C 1
ATOM 2438 O O . GLY A 1 303 ? -11.211 16.361 7.982 1.00 61.88 303 GLY A O 1
ATOM 2439 N N . LYS A 1 304 ? -11.177 18.613 8.027 1.00 51.34 304 LYS A N 1
ATOM 2440 C CA . LYS A 1 304 ? -12.477 18.835 7.352 1.00 51.34 304 LYS A CA 1
ATOM 2441 C C . LYS A 1 304 ? -12.449 18.492 5.856 1.00 51.34 304 LYS A C 1
ATOM 2443 O O . LYS A 1 304 ? -13.491 18.197 5.278 1.00 51.34 304 LYS A O 1
ATOM 2448 N N . LYS A 1 305 ? -11.269 18.499 5.223 1.00 50.84 305 LYS A N 1
ATOM 2449 C CA . LYS A 1 305 ? -11.090 18.047 3.837 1.00 50.84 305 LYS A CA 1
ATOM 2450 C C . LYS A 1 305 ? -10.787 16.554 3.839 1.00 50.84 305 LYS A C 1
ATOM 2452 O O . LYS A 1 305 ? -9.799 16.092 4.390 1.00 50.84 305 LYS A O 1
ATOM 2457 N N . HIS A 1 306 ? -11.689 15.813 3.220 1.00 42.03 306 HIS A N 1
ATOM 2458 C CA . HIS A 1 306 ? -11.856 14.367 3.205 1.00 42.03 306 HIS A CA 1
ATOM 2459 C C . HIS A 1 306 ? -10.666 13.483 2.750 1.00 42.03 306 HIS A C 1
ATOM 2461 O O . HIS A 1 306 ? -10.892 12.294 2.521 1.00 42.03 306 HIS A O 1
ATOM 2467 N N . SER A 1 307 ? -9.434 13.977 2.660 1.00 46.06 307 SER A N 1
ATOM 2468 C CA . SER A 1 307 ? -8.356 13.335 1.893 1.00 46.06 307 SER A CA 1
ATOM 2469 C C . SER A 1 307 ? -6.990 13.232 2.584 1.00 46.06 307 SER A C 1
ATOM 2471 O O . SER A 1 307 ? -6.091 12.650 1.987 1.00 46.06 307 SER A O 1
ATOM 2473 N N . LEU A 1 308 ? -6.814 13.715 3.820 1.00 53.84 308 LEU A N 1
ATOM 2474 C CA . LEU A 1 308 ? -5.543 13.556 4.538 1.00 53.84 308 LEU A CA 1
ATOM 2475 C C . LEU A 1 308 ? -5.633 12.417 5.562 1.00 53.84 308 LEU A C 1
ATOM 2477 O O . LEU A 1 308 ? -6.424 12.443 6.510 1.00 53.84 308 LEU A O 1
ATOM 2481 N N . TYR A 1 309 ? -4.843 11.378 5.308 1.00 66.06 309 TYR A N 1
ATOM 2482 C CA . TYR A 1 309 ? -4.616 10.269 6.221 1.00 66.06 309 TYR A CA 1
ATOM 2483 C C . TYR A 1 309 ? -3.303 10.521 6.938 1.00 66.06 309 TYR A C 1
ATOM 2485 O O . TYR A 1 309 ? -2.279 10.705 6.283 1.00 66.06 309 TYR A O 1
ATOM 2493 N N . SER A 1 310 ? -3.340 10.501 8.263 1.00 72.81 310 SER A N 1
ATOM 2494 C CA . SER A 1 310 ? -2.139 10.669 9.072 1.00 72.81 310 SER A CA 1
ATOM 2495 C C . SER A 1 310 ? -1.948 9.467 9.975 1.00 72.81 310 SER A C 1
ATOM 2497 O O . SER A 1 310 ? -2.909 8.793 10.362 1.00 72.81 310 SER A O 1
ATOM 2499 N N . LEU A 1 311 ? -0.691 9.194 10.296 1.00 80.31 311 LEU A N 1
ATOM 2500 C CA . LEU A 1 311 ? -0.345 8.267 11.358 1.00 80.31 311 LEU A CA 1
ATOM 2501 C C . LEU A 1 311 ? -0.586 8.972 12.691 1.00 80.31 311 LEU A C 1
ATOM 2503 O O . LEU A 1 311 ? -0.374 10.178 12.825 1.00 80.31 311 LEU A O 1
ATOM 2507 N N . ALA A 1 312 ? -1.106 8.238 13.661 1.00 86.06 312 ALA A N 1
ATOM 2508 C CA . ALA A 1 312 ? -1.417 8.803 14.958 1.00 86.06 312 ALA A CA 1
ATOM 2509 C C . ALA A 1 312 ? -1.198 7.780 16.063 1.00 86.06 312 ALA A C 1
ATOM 2511 O O . ALA A 1 312 ? -1.465 6.592 15.869 1.00 86.06 312 ALA A O 1
ATOM 2512 N N . VAL A 1 313 ? -0.778 8.262 17.230 1.00 89.75 313 VAL A N 1
ATOM 2513 C CA . VAL A 1 313 ? -0.765 7.477 18.464 1.00 89.75 313 VAL A CA 1
ATOM 2514 C C . VAL A 1 313 ? -2.117 7.623 19.147 1.00 89.75 313 VAL A C 1
ATOM 2516 O O . VAL A 1 313 ? -2.502 8.717 19.545 1.00 89.75 313 VAL A O 1
ATOM 2519 N N . VAL A 1 314 ? -2.842 6.520 19.260 1.00 89.31 314 VAL A N 1
ATOM 2520 C CA . VAL A 1 314 ? -4.141 6.391 19.916 1.00 89.31 314 VAL A CA 1
ATOM 2521 C C . VAL A 1 314 ? -3.947 6.146 21.407 1.00 89.31 314 VAL A C 1
ATOM 2523 O O . VAL A 1 314 ? -3.328 5.156 21.799 1.00 89.31 314 VAL A O 1
ATOM 2526 N N . VAL A 1 315 ? -4.543 7.017 22.217 1.00 92.75 315 VAL A N 1
ATOM 2527 C CA . VAL A 1 315 ? -4.510 6.957 23.689 1.00 92.75 315 VAL A CA 1
ATOM 2528 C C . VAL A 1 315 ? -5.837 6.467 24.280 1.00 92.75 315 VAL A C 1
ATOM 2530 O O . VAL A 1 315 ? -5.869 5.754 25.285 1.00 92.75 315 VAL A O 1
ATOM 2533 N N . ALA A 1 316 ? -6.948 6.758 23.602 1.00 92.62 316 ALA A N 1
ATOM 2534 C CA . ALA A 1 316 ? -8.283 6.335 24.007 1.00 92.62 316 ALA A CA 1
ATOM 2535 C C . ALA A 1 316 ? -9.169 6.069 22.787 1.00 92.62 316 ALA A C 1
ATOM 2537 O O . ALA A 1 316 ? -8.928 6.584 21.693 1.00 92.62 316 ALA A O 1
ATOM 2538 N N . THR A 1 317 ? -10.222 5.276 22.966 1.00 92.06 317 THR A N 1
ATOM 2539 C CA . THR A 1 317 ? -11.274 5.127 21.955 1.00 92.06 317 THR A CA 1
ATOM 2540 C C . THR A 1 317 ? -12.640 5.136 22.619 1.00 92.06 317 THR A C 1
ATOM 2542 O O . THR A 1 317 ? -12.775 4.797 23.792 1.00 92.06 317 THR A O 1
ATOM 2545 N N . ASN A 1 318 ? -13.677 5.466 21.853 1.00 92.94 318 ASN A N 1
ATOM 2546 C CA . ASN A 1 318 ? -15.053 5.381 22.337 1.00 92.94 318 ASN A CA 1
ATOM 2547 C C . ASN A 1 318 ? -15.649 3.964 22.232 1.00 92.94 318 ASN A C 1
ATOM 2549 O O . ASN A 1 318 ? -16.868 3.811 22.250 1.00 92.94 318 ASN A O 1
ATOM 2553 N N . ARG A 1 319 ? -14.829 2.917 22.065 1.00 88.56 319 ARG A N 1
ATOM 2554 C CA . ARG A 1 319 ? -15.307 1.536 21.904 1.00 88.56 319 ARG A CA 1
ATOM 2555 C C . ARG A 1 319 ? -15.916 0.976 23.183 1.00 88.56 319 ARG A C 1
ATOM 2557 O O . ARG A 1 319 ? -16.937 0.301 23.105 1.00 88.56 319 ARG A O 1
ATOM 2564 N N . THR A 1 320 ? -15.274 1.204 24.324 1.00 87.44 320 THR A N 1
ATOM 2565 C CA . THR A 1 320 ? -15.718 0.695 25.627 1.00 87.44 320 THR A CA 1
ATOM 2566 C C . THR A 1 320 ? -15.629 1.802 26.679 1.00 87.44 320 THR A C 1
ATOM 2568 O O . THR A 1 320 ? -14.827 2.723 26.514 1.00 87.44 320 THR A O 1
ATOM 2571 N N . PRO A 1 321 ? -16.400 1.724 27.779 1.00 89.12 321 PRO A N 1
ATOM 2572 C CA . PRO A 1 321 ? -16.304 2.696 28.869 1.00 89.12 321 PRO A CA 1
ATOM 2573 C C . PRO A 1 321 ? -14.890 2.818 29.447 1.00 89.12 321 PRO A C 1
ATOM 2575 O O . PRO A 1 321 ? -14.425 3.926 29.686 1.00 89.12 321 PRO A O 1
ATOM 2578 N N . GLY A 1 322 ? -14.176 1.697 29.601 1.00 88.81 322 GLY A N 1
ATOM 2579 C CA . GLY A 1 322 ? -12.802 1.698 30.108 1.00 88.81 322 GLY A CA 1
ATOM 2580 C C . GLY A 1 322 ? -11.802 2.347 29.148 1.00 88.81 322 GLY A C 1
ATOM 2581 O O . GLY A 1 322 ? -10.876 3.020 29.587 1.00 88.81 322 GLY A O 1
ATOM 2582 N N . GLU A 1 323 ? -11.989 2.195 27.833 1.00 87.38 323 GLU A N 1
ATOM 2583 C CA . GLU A 1 323 ? -11.171 2.917 26.851 1.00 87.38 323 GLU A CA 1
ATOM 2584 C C . GLU A 1 323 ? -11.501 4.409 26.804 1.00 87.38 323 GLU A C 1
ATOM 2586 O O . GLU A 1 323 ? -10.600 5.219 26.608 1.00 87.38 323 GLU A O 1
ATOM 2591 N N . MET A 1 324 ? -12.766 4.763 27.025 1.00 90.25 324 MET A N 1
ATOM 2592 C CA . MET A 1 324 ? -13.243 6.140 27.032 1.00 90.25 324 MET A CA 1
ATOM 2593 C C . MET A 1 324 ? -12.794 6.901 28.287 1.00 90.25 324 MET A C 1
ATOM 2595 O O . MET A 1 324 ? -12.446 8.071 28.189 1.00 90.25 324 MET A O 1
ATOM 2599 N N . ALA A 1 325 ? -12.730 6.236 29.445 1.00 89.38 325 ALA A N 1
ATOM 2600 C CA . ALA A 1 325 ? -12.235 6.822 30.693 1.00 89.38 325 ALA A CA 1
ATOM 2601 C C . ALA A 1 325 ? -10.768 7.274 30.593 1.00 89.38 325 ALA A C 1
ATOM 2603 O O . ALA A 1 325 ? -10.380 8.260 31.206 1.00 89.38 325 ALA A O 1
ATOM 2604 N N . ARG A 1 326 ? -9.952 6.622 29.752 1.00 87.62 326 ARG A N 1
ATOM 2605 C CA . ARG A 1 326 ? -8.569 7.065 29.501 1.00 87.62 326 ARG A CA 1
ATOM 2606 C C . ARG A 1 326 ? -8.475 8.401 28.770 1.00 87.62 326 ARG A C 1
ATOM 2608 O O . ARG A 1 326 ? -7.423 9.024 28.789 1.00 87.62 326 ARG A O 1
ATOM 2615 N N . ALA A 1 327 ? -9.554 8.871 28.144 1.00 90.56 327 ALA A N 1
ATOM 2616 C CA . ALA A 1 327 ? -9.565 10.189 27.514 1.00 90.56 327 ALA A CA 1
ATOM 2617 C C . ALA A 1 327 ? -9.459 11.345 28.523 1.00 90.56 327 ALA A C 1
ATOM 2619 O O . ALA A 1 327 ? -9.266 12.480 28.106 1.00 90.56 327 ALA A O 1
ATOM 2620 N N . THR A 1 328 ? -9.588 11.072 29.826 1.00 91.56 328 THR A N 1
ATOM 2621 C CA . THR A 1 328 ? -9.380 12.053 30.901 1.00 91.56 328 THR A CA 1
ATOM 2622 C C . THR A 1 328 ? -8.072 11.832 31.664 1.00 91.56 328 THR A C 1
ATOM 2624 O O . THR A 1 328 ? -7.803 12.549 32.622 1.00 91.56 328 THR A O 1
ATOM 2627 N N . ASP A 1 329 ? -7.265 10.845 31.269 1.00 93.19 329 ASP A N 1
ATOM 2628 C CA . ASP A 1 329 ? -5.986 10.531 31.907 1.00 93.19 329 ASP A CA 1
ATOM 2629 C C . ASP A 1 329 ? -4.877 11.442 31.353 1.00 93.19 329 ASP A C 1
ATOM 2631 O O . ASP A 1 329 ? -4.192 11.124 30.376 1.00 93.19 329 ASP A O 1
ATOM 2635 N N . LEU A 1 330 ? -4.769 12.636 31.944 1.00 92.56 330 LEU A N 1
ATOM 2636 C CA . LEU A 1 330 ? -3.814 13.666 31.530 1.00 92.56 330 LEU A CA 1
ATOM 2637 C C . LEU A 1 330 ? -2.363 13.221 31.722 1.00 92.56 330 LEU A C 1
ATOM 2639 O O . LEU A 1 330 ? -1.535 13.506 30.863 1.00 92.56 330 LEU A O 1
ATOM 2643 N N . GLU A 1 331 ? -2.059 12.488 32.794 1.00 90.88 331 GLU A N 1
ATOM 2644 C CA . GLU A 1 331 ? -0.705 11.992 33.055 1.00 90.88 331 GLU A CA 1
ATOM 2645 C C . GLU A 1 331 ? -0.268 11.006 31.967 1.00 90.88 331 GLU A C 1
ATOM 2647 O O . GLU A 1 331 ? 0.812 11.140 31.388 1.00 90.88 331 GLU A O 1
ATOM 2652 N N . TYR A 1 332 ? -1.141 10.061 31.618 1.00 91.00 332 TYR A N 1
ATOM 2653 C CA . TYR A 1 332 ? -0.895 9.124 30.530 1.00 91.00 332 TYR A CA 1
ATOM 2654 C C . TYR A 1 332 ? -0.707 9.829 29.179 1.00 91.00 332 TYR A C 1
ATOM 2656 O O . TYR A 1 332 ? 0.201 9.496 28.411 1.00 91.00 332 TYR A O 1
ATOM 2664 N N . MET A 1 333 ? -1.538 10.832 28.881 1.00 93.00 333 MET A N 1
ATOM 2665 C CA . MET A 1 333 ? -1.404 11.622 27.656 1.00 93.00 333 MET A CA 1
ATOM 2666 C C . MET A 1 333 ? -0.113 12.444 27.628 1.00 93.00 333 MET A C 1
ATOM 2668 O O . MET A 1 333 ? 0.499 12.540 26.565 1.00 93.00 333 MET A O 1
ATOM 2672 N N . GLU A 1 334 ? 0.339 12.974 28.765 1.00 90.62 334 GLU A N 1
ATOM 2673 C CA . GLU A 1 334 ? 1.618 13.681 28.872 1.00 90.62 334 GLU A CA 1
ATOM 2674 C C . GLU A 1 334 ? 2.818 12.767 28.634 1.00 90.62 334 GLU A C 1
ATOM 2676 O O . GLU A 1 334 ? 3.741 13.139 27.910 1.00 90.62 334 GLU A O 1
ATOM 2681 N N . GLN A 1 335 ? 2.791 11.537 29.150 1.00 89.25 335 GLN A N 1
ATOM 2682 C CA . GLN A 1 335 ? 3.838 10.553 28.859 1.00 89.25 335 GLN A CA 1
ATOM 2683 C C . GLN A 1 335 ? 3.939 10.282 27.351 1.00 89.25 335 GLN A C 1
ATOM 2685 O O . GLN A 1 335 ? 5.030 10.294 26.777 1.00 89.25 335 GLN A O 1
ATOM 2690 N N . VAL A 1 336 ? 2.798 10.093 26.681 1.00 90.69 336 VAL A N 1
ATOM 2691 C CA . VAL A 1 336 ? 2.749 9.890 25.225 1.00 90.69 336 VAL A CA 1
ATOM 2692 C C . VAL A 1 336 ? 3.235 11.130 24.472 1.00 90.69 336 VAL A C 1
ATOM 2694 O O . VAL A 1 336 ? 4.046 11.013 23.553 1.00 90.69 336 VAL A O 1
ATOM 2697 N N . ARG A 1 337 ? 2.776 12.319 24.867 1.00 89.94 337 ARG A N 1
ATOM 2698 C CA . ARG A 1 337 ? 3.166 13.604 24.275 1.00 89.94 337 ARG A CA 1
ATOM 2699 C C . ARG A 1 337 ? 4.670 13.855 24.398 1.00 89.94 337 ARG A C 1
ATOM 2701 O O . ARG A 1 337 ? 5.290 14.281 23.425 1.00 89.94 337 ARG A O 1
ATOM 2708 N N . SER A 1 338 ? 5.251 13.526 25.552 1.00 87.62 338 SER A N 1
ATOM 2709 C CA . SER A 1 338 ? 6.686 13.617 25.824 1.00 87.62 338 SER A CA 1
ATOM 2710 C C . SER A 1 338 ? 7.499 12.702 24.905 1.00 87.62 338 SER A C 1
ATOM 2712 O O . SER A 1 338 ? 8.445 13.167 24.275 1.00 87.62 338 SER A O 1
ATOM 2714 N N . ILE A 1 339 ? 7.087 11.439 24.734 1.00 88.19 339 ILE A N 1
ATOM 2715 C CA . ILE A 1 339 ? 7.747 10.489 23.816 1.00 88.19 339 ILE A CA 1
ATOM 2716 C C . ILE A 1 339 ? 7.712 10.994 22.371 1.00 88.19 339 ILE A C 1
ATOM 2718 O O . ILE A 1 339 ? 8.687 10.857 21.632 1.00 88.19 339 ILE A O 1
ATOM 2722 N N . LEU A 1 340 ? 6.586 11.574 21.958 1.00 88.50 340 LEU A N 1
ATOM 2723 C CA . LEU A 1 340 ? 6.417 12.111 20.611 1.00 88.50 340 LEU A CA 1
ATOM 2724 C C . LEU A 1 340 ? 7.130 13.447 20.388 1.00 88.50 340 LEU A C 1
ATOM 2726 O O . LEU A 1 340 ? 7.265 13.856 19.236 1.00 88.50 340 LEU A O 1
ATOM 2730 N N . GLY A 1 341 ? 7.548 14.141 21.450 1.00 86.25 341 GLY A N 1
ATOM 2731 C CA . GLY A 1 341 ? 8.136 15.478 21.358 1.00 86.25 341 GLY A CA 1
ATOM 2732 C C . GLY A 1 341 ? 7.213 16.492 20.673 1.00 86.25 341 GLY A C 1
ATOM 2733 O O . GLY A 1 341 ? 7.691 17.358 19.942 1.00 86.25 341 GLY A O 1
ATOM 2734 N N . THR A 1 342 ? 5.890 16.353 20.837 1.00 85.81 342 THR A N 1
ATOM 2735 C CA . THR A 1 342 ? 4.899 17.184 20.137 1.00 85.81 342 THR A CA 1
ATOM 2736 C C . THR A 1 342 ? 4.188 18.170 21.064 1.00 85.81 342 THR A C 1
ATOM 2738 O O . THR A 1 342 ? 3.815 17.857 22.191 1.00 85.81 342 THR A O 1
ATOM 2741 N N . GLU A 1 343 ? 3.937 19.375 20.554 1.00 85.62 343 GLU A N 1
ATOM 2742 C CA . GLU A 1 343 ? 3.114 20.395 21.221 1.00 85.62 343 GLU A CA 1
ATOM 2743 C C . GLU A 1 343 ? 1.626 20.259 20.902 1.00 85.62 343 GLU A C 1
ATOM 2745 O O . GLU A 1 343 ? 0.785 20.966 21.461 1.00 85.62 343 GLU A O 1
ATOM 2750 N N . LYS A 1 344 ? 1.281 19.363 19.975 1.00 88.44 344 LYS A N 1
ATOM 2751 C CA . LYS A 1 344 ? -0.095 19.209 19.529 1.00 88.44 344 LYS A CA 1
ATOM 2752 C C . LYS A 1 344 ? -0.949 18.608 20.631 1.00 88.44 344 LYS A C 1
ATOM 2754 O O . LYS A 1 344 ? -0.586 17.616 21.257 1.00 88.44 344 LYS A O 1
ATOM 2759 N N . LYS A 1 345 ? -2.140 19.174 20.778 1.00 91.81 345 LYS A N 1
ATOM 2760 C CA . LYS A 1 345 ? -3.208 18.617 21.604 1.00 91.81 345 LYS A CA 1
ATOM 2761 C C . LYS A 1 345 ? -3.751 17.337 20.951 1.00 91.81 345 LYS A C 1
ATOM 2763 O O . LYS A 1 345 ? -3.767 17.248 19.715 1.00 91.81 345 LYS A O 1
ATOM 2768 N N . PRO A 1 346 ? -4.182 16.343 21.741 1.00 93.06 346 PRO A N 1
ATOM 2769 C CA . PRO A 1 346 ? -4.814 15.156 21.195 1.00 93.06 346 PRO A CA 1
ATOM 2770 C C . PRO A 1 346 ? -6.184 15.516 20.609 1.00 93.06 346 PRO A C 1
ATOM 2772 O O . PRO A 1 346 ? -6.884 16.400 21.094 1.00 93.06 346 PRO A O 1
ATOM 2775 N N . VAL A 1 347 ? -6.577 14.816 19.549 1.00 92.06 347 VAL A N 1
ATOM 2776 C CA . VAL A 1 347 ? -7.811 15.098 18.802 1.00 92.06 347 VAL A CA 1
ATOM 2777 C C . VAL A 1 347 ? -8.599 13.825 18.541 1.00 92.06 347 VAL A C 1
ATOM 2779 O O . VAL A 1 347 ? -8.024 12.744 18.383 1.00 92.06 347 VAL A O 1
ATOM 2782 N N . TRP A 1 348 ? -9.923 13.947 18.452 1.00 91.44 348 TRP A N 1
ATOM 2783 C CA . TRP A 1 348 ? -10.788 12.836 18.076 1.00 91.44 348 TRP A CA 1
ATOM 2784 C C . TRP A 1 348 ? -10.805 12.646 16.562 1.00 91.44 348 TRP A C 1
ATOM 2786 O O . TRP A 1 348 ? -11.262 13.498 15.802 1.00 91.44 348 TRP A O 1
ATOM 2796 N N . GLY A 1 349 ? -10.350 11.482 16.107 1.00 87.75 349 GLY A N 1
ATOM 2797 C CA . GLY A 1 349 ? -10.340 11.115 14.696 1.00 87.75 349 GLY A CA 1
ATOM 2798 C C . GLY A 1 349 ? -11.010 9.773 14.429 1.00 87.75 349 GLY A C 1
ATOM 2799 O O . GLY A 1 349 ? -11.235 8.963 15.328 1.00 87.75 349 GLY A O 1
ATOM 2800 N N . ARG A 1 350 ? -11.349 9.517 13.160 1.00 86.56 350 ARG A N 1
ATOM 2801 C CA . ARG A 1 350 ? -11.877 8.208 12.745 1.00 86.56 350 ARG A CA 1
ATOM 2802 C C . ARG A 1 350 ? -10.741 7.305 12.288 1.00 86.56 350 ARG A C 1
ATOM 2804 O O . ARG A 1 350 ? -10.119 7.624 11.268 1.00 86.56 350 ARG A O 1
ATOM 2811 N N . PRO A 1 351 ? -10.483 6.187 12.983 1.00 83.38 351 PRO A N 1
ATOM 2812 C CA . PRO A 1 351 ? -9.454 5.261 12.553 1.00 83.38 351 PRO A CA 1
ATOM 2813 C C . PRO A 1 351 ? -9.881 4.541 11.265 1.00 83.38 351 PRO A C 1
ATOM 2815 O O . PRO A 1 351 ? -11.067 4.296 11.023 1.00 83.38 351 PRO A O 1
ATOM 2818 N N . LEU A 1 352 ? -8.907 4.213 10.420 1.00 74.50 352 LEU A N 1
ATOM 2819 C CA . LEU A 1 352 ? -9.100 3.396 9.227 1.00 74.50 352 LEU A CA 1
ATOM 2820 C C . LEU A 1 352 ? -8.820 1.923 9.535 1.00 74.50 352 LEU A C 1
ATOM 2822 O O . LEU A 1 352 ? -7.861 1.591 10.231 1.00 74.50 352 LEU A O 1
ATOM 2826 N N . GLY A 1 353 ? -9.630 1.038 8.956 1.00 63.38 353 GLY A N 1
ATOM 2827 C CA . GLY A 1 353 ? -9.471 -0.414 9.072 1.00 63.38 353 GLY A CA 1
ATOM 2828 C C . GLY A 1 353 ? -10.343 -1.061 10.157 1.00 63.38 353 GLY A C 1
ATOM 2829 O O . GLY A 1 353 ? -11.139 -0.380 10.803 1.00 63.38 353 GLY A O 1
ATOM 2830 N N . PRO A 1 354 ? -10.261 -2.394 10.310 1.00 49.56 354 PRO A N 1
ATOM 2831 C CA . PRO A 1 354 ? -10.961 -3.120 11.365 1.00 49.56 354 PRO A CA 1
ATOM 2832 C C . PRO A 1 354 ? -10.244 -2.932 12.712 1.00 49.56 354 PRO A C 1
ATOM 2834 O O . PRO A 1 354 ? -9.079 -3.305 12.848 1.00 49.56 354 PRO A O 1
ATOM 2837 N N . TRP A 1 355 ? -10.958 -2.364 13.688 1.00 51.03 355 TRP A N 1
ATOM 2838 C CA . TRP A 1 355 ? -10.503 -2.113 15.062 1.00 51.03 355 TRP A CA 1
ATOM 2839 C C . TRP A 1 355 ? -11.308 -2.921 16.068 1.00 51.03 355 TRP A C 1
ATOM 2841 O O . TRP A 1 355 ? -12.561 -2.832 16.041 1.00 51.03 355 TRP A O 1
#

Secondary structure (DSSP, 8-state):
-PPPPPPGGG-PPPPPPP-HHHH-PPPPPPB--TTTS--B---EEEEEE-HHHHHHHHHHTTSSTT--HHHHHHHHHHHHHHHSPTT-EEEEEEETTTTEEEEEEEEEETTSHHHHHGGG-HHHHHHHHHHHT--SPPEEEPPP----S-HHHHHHHHHHTSS-S-----------------------------S---STTGGGGGGSPPPPP-TT---S-PPPP-GGGSPPPPPPPB--GGGSS-B---EEEEEE-HHHHHHHHHHTT----S-HHHHHHHHHHHHHHHSPTT-EEEEEE-SSSTT-EEEEEEEEETTSHHHHHGGG-HHHHHHHHHHHT--PPPEEEEE-S--

Nearest PDB structures (foldseek):
  4zq9-assembly1_C  TM=3.273E-01  e=1.792E+00  Adeno-associated virus 2 Srivastava/1982
  4zq9-assembly1_B  TM=3.307E-01  e=2.671E+00  Adeno-associated virus 2 Srivastava/1982
  8iuh-assembly1_P  TM=3.009E-01  e=5.293E+00  Homo sapiens
  7p9i-assembly2_B  TM=2.345E-01  e=6.649E+00  Escherichia coli K-12

Foldseek 3Di:
DDAQDFDPVLDDDDADADDLVQADDFFAAADPDVVPDPHDAKKFWWDWAALQLQLVQLVRRPVDPVDDSVVSNVSSVVSLVVPQDPPWDKFWFQDDPVRDITITTTQAMSHDPVRRVSSNVSVSQVSNCVSSVHNGHTYITHGDPPPVPPVVVVVVVVVVVPPDDDDDDDDDDDDDDDDDDDDDDDDDDDDDDDDPDPPVCPVCPVPDDAQAFDPPPQPDDAPADDLVLEDDDWAAADCDCVVPDHDHKKFFWDWDALVLLVVQLVSRPVPPDVPSPVSSVSSVVNLVVQQDPPKDWFFWQDDPPRDDTTITITQAMSHDPVRVVSSNVRVNVVSSCRSSSDNHRTYITHTDDDD

Mean predicted aligned error: 18.36 Å

Sequence (355 aa):
MLLPPVKPECVRPPLPPLTLSDIGPSPPLRNRDPSKRPIVKTYFLGFVVTFEDLAQWGADHDLVPGGEYYRLRNEAWDTLRMVVPHPTATATVRYGPDRMYGSSFVVATNRTPGELERAGDLEFIEQVRTILGKEEPPIWHRRIIAFIHWVSWRAWVVHSSLQLDHLPPCTNPEHVTNARTRVKVRALASHSRGPFQRLSTMNNYNRLPLPPLRPGLVRQPHPPLTLEDIEPGPGLRNIEPLNGRVVKLHALCFIMTYSELEEWGRDHDIVLTSEYDLMHRVAWSTICKALPHPAMVATVRYGKKHSLYSLAVVVATNRTPGEMARATDLEYMEQVRSILGTEKKPVWGRPLGPW

Organism: Hypsizygus marmoreus (NCBI:txid39966)